Protein AF-A0A811RQE8-F1 (afdb_monomer_lite)

Organism: NCBI:txid422564

InterPro domains:
  IPR036452 Ribonucleoside hydrolase-like [G3DSA:3.90.245.10] (11-127)
  IPR036452 Ribonucleoside hydrolase-like [SSF53590] (13-123)

Secondary structure (DSSP, 8-state):
----PPP----GGGHHHHTSSS--EE--HHHHTT-B--HHHHHHHHH---SHHHHHHHHHHHHTTTTS-SS-GGGT-B-HHHHHHHHHHHHHHHHHTT--S-SSEEEEEEEEEE---BSSTT---S--TT--TTSPPGGGPPTTSTTSSB---STT-TTT--TT-SS-S--TT-EEE--STT-EEEEEEEEEPBPS-TTSS--BHHHHHHHHHHHSS--TTHHHHHHHHHHH--

Sequence (234 aa):
MPPPTSPTIVSPSAYPVFYSGISITLVPLDATNTIPINEEFFYEFQRHQSTYEAQYCFKALKMAPDTWFNDQFYTSYFMWDSFTSGVAISSMRNDKNGKFGNDFAQLEYMNVTVVTSNKPYGVHDGSNPLFKVRGTPKFGLKRDGVHSGHVQTGITDSFCSVKGSNKGRCEDGYTKEVSGPEAVHIRVATGAKPNVDKYSPLDREFFKSFLDLSEDSQPKFFALFLFYLIKLSL

pLDDT: mean 77.55, std 15.81, range [22.84, 94.88]

Radius of gyration: 20.72 Å; chains: 1; bounding box: 53×42×52 Å

Structure (mmCIF, N/CA/C/O backbone):
data_AF-A0A811RQE8-F1
#
_entry.id   AF-A0A811RQE8-F1
#
loop_
_atom_site.group_PDB
_atom_site.id
_atom_site.type_symbol
_atom_site.label_atom_id
_atom_site.label_alt_id
_atom_site.label_comp_id
_atom_site.label_asym_id
_atom_site.label_entity_id
_atom_site.label_seq_id
_atom_site.pdbx_PDB_ins_code
_atom_site.Cartn_x
_atom_site.Cartn_y
_atom_site.Cartn_z
_atom_site.occupancy
_atom_site.B_iso_or_equiv
_atom_site.auth_seq_id
_atom_site.auth_comp_id
_atom_site.auth_asym_id
_atom_site.auth_atom_id
_atom_site.pdbx_PDB_model_num
ATOM 1 N N . MET A 1 1 ? -9.192 14.337 -15.667 1.00 22.84 1 MET A N 1
ATOM 2 C CA . MET A 1 1 ? -9.128 12.993 -15.064 1.00 22.84 1 MET A CA 1
ATOM 3 C C . MET A 1 1 ? -7.664 12.751 -14.738 1.00 22.84 1 MET A C 1
ATOM 5 O O . MET A 1 1 ? -6.880 12.740 -15.682 1.00 22.84 1 MET A O 1
ATOM 9 N N . PRO A 1 2 ? -7.246 12.737 -13.462 1.00 26.00 2 PRO A N 1
ATOM 10 C CA . PRO A 1 2 ? -5.873 12.361 -13.149 1.00 26.00 2 PRO A CA 1
ATOM 11 C C . PRO A 1 2 ? -5.661 10.908 -13.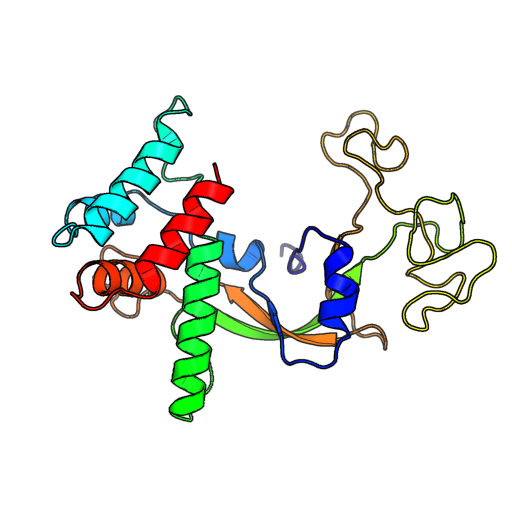611 1.00 26.00 2 PRO A C 1
ATOM 13 O O . PRO A 1 2 ? -6.607 10.119 -13.534 1.00 26.00 2 PRO A O 1
ATOM 16 N N . PRO A 1 3 ? -4.489 10.563 -14.170 1.00 29.53 3 PRO A N 1
ATOM 17 C CA . PRO A 1 3 ? -4.207 9.183 -14.546 1.00 29.53 3 PRO A CA 1
ATOM 18 C C . PRO A 1 3 ? -4.317 8.289 -13.302 1.00 29.53 3 PRO A C 1
ATOM 20 O O . PRO A 1 3 ? -4.012 8.774 -12.208 1.00 29.53 3 PRO A O 1
ATOM 23 N N . PRO A 1 4 ? -4.734 7.016 -13.439 1.00 35.53 4 PRO A N 1
ATOM 24 C CA . PRO A 1 4 ? -4.630 6.064 -12.343 1.00 35.53 4 PRO A CA 1
ATOM 25 C C . PRO A 1 4 ? -3.163 6.034 -11.913 1.00 35.53 4 PRO A C 1
ATOM 27 O O . PRO A 1 4 ? -2.274 5.683 -12.696 1.00 35.53 4 PRO A O 1
ATOM 30 N N . THR A 1 5 ? -2.893 6.527 -10.708 1.00 52.41 5 THR A N 1
ATOM 31 C CA . THR A 1 5 ? -1.569 6.437 -10.110 1.00 52.41 5 THR A CA 1
ATOM 32 C C . THR A 1 5 ? -1.287 4.953 -9.939 1.00 52.41 5 THR A C 1
ATOM 34 O O . THR A 1 5 ? -2.120 4.195 -9.446 1.00 52.41 5 THR A O 1
ATOM 37 N N . SER A 1 6 ? -0.167 4.492 -10.496 1.00 55.06 6 SER A N 1
ATOM 38 C CA . SER A 1 6 ? 0.210 3.097 -10.324 1.00 55.06 6 SER A CA 1
ATOM 39 C C . SER A 1 6 ? 0.473 2.857 -8.836 1.00 55.06 6 SER A C 1
ATOM 41 O O . SER A 1 6 ?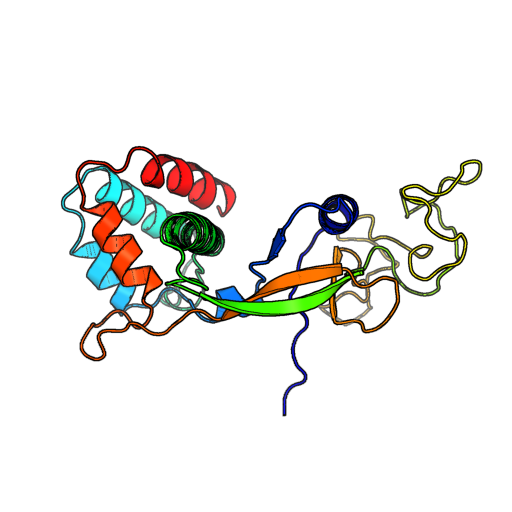 1.144 3.692 -8.216 1.00 55.06 6 SER A O 1
ATOM 43 N N . PRO A 1 7 ? 0.002 1.728 -8.269 1.00 63.28 7 PRO A N 1
ATOM 44 C CA . PRO A 1 7 ? 0.325 1.375 -6.893 1.00 63.28 7 PRO A CA 1
ATOM 45 C C . PRO A 1 7 ? 1.841 1.466 -6.738 1.00 63.28 7 PRO A C 1
ATOM 47 O O . PRO A 1 7 ? 2.554 1.040 -7.640 1.00 63.28 7 PRO A O 1
ATOM 50 N N . THR A 1 8 ? 2.348 2.075 -5.667 1.00 66.12 8 THR A N 1
ATOM 51 C CA . THR A 1 8 ? 3.782 2.382 -5.529 1.00 66.12 8 THR A CA 1
ATOM 52 C C . THR A 1 8 ? 4.415 1.568 -4.401 1.00 66.12 8 THR A C 1
ATOM 54 O O . THR A 1 8 ? 3.958 1.622 -3.260 1.00 66.12 8 THR A O 1
ATOM 57 N N . ILE A 1 9 ? 5.488 0.845 -4.735 1.00 64.19 9 ILE A N 1
ATOM 58 C CA . ILE A 1 9 ? 6.463 0.219 -3.827 1.00 64.19 9 ILE A CA 1
ATOM 59 C C . ILE A 1 9 ? 7.804 0.925 -4.060 1.00 64.19 9 ILE A C 1
ATOM 61 O O . ILE A 1 9 ? 8.007 1.509 -5.116 1.00 64.19 9 ILE A O 1
ATOM 65 N N . VAL A 1 10 ? 8.712 0.932 -3.084 1.00 58.84 10 VAL A N 1
ATOM 66 C CA . VAL A 1 10 ? 9.937 1.762 -3.144 1.00 58.84 10 VAL A CA 1
ATOM 67 C C . VAL A 1 10 ? 11.216 0.913 -3.227 1.00 58.84 10 VAL A C 1
ATOM 69 O O . VAL A 1 10 ? 12.316 1.422 -3.054 1.00 58.84 10 VAL A O 1
ATOM 72 N N . SER A 1 11 ? 11.120 -0.402 -3.475 1.00 65.62 11 SER A N 1
ATOM 73 C CA . SER A 1 11 ? 12.305 -1.273 -3.466 1.00 65.62 11 SER A CA 1
ATOM 74 C C . SER A 1 11 ? 12.375 -2.256 -4.638 1.00 65.62 11 SER A C 1
ATOM 76 O O . SER A 1 11 ? 11.500 -3.115 -4.771 1.00 65.62 11 SER A O 1
ATOM 78 N N . PRO A 1 12 ? 13.477 -2.247 -5.417 1.00 64.25 12 PRO A N 1
ATOM 79 C CA . PRO A 1 12 ? 13.750 -3.259 -6.442 1.00 64.25 12 PRO A CA 1
ATOM 80 C C . PRO A 1 12 ? 13.830 -4.689 -5.878 1.00 64.25 12 PRO A C 1
ATOM 82 O O . PRO A 1 12 ? 13.613 -5.664 -6.599 1.00 64.25 12 PRO A O 1
ATOM 85 N N . SER A 1 13 ? 14.109 -4.829 -4.574 1.00 70.75 13 SER A N 1
ATOM 86 C CA . SER A 1 13 ? 14.124 -6.116 -3.865 1.00 70.75 13 SER A CA 1
ATOM 87 C C . SER A 1 13 ? 12.751 -6.791 -3.772 1.00 70.75 13 SER A C 1
ATOM 89 O O . SER A 1 13 ? 12.686 -7.973 -3.444 1.00 70.75 13 SER A O 1
ATOM 91 N N . ALA A 1 14 ? 11.664 -6.087 -4.109 1.00 81.19 14 ALA A N 1
ATOM 92 C CA . ALA A 1 14 ? 10.325 -6.661 -4.173 1.00 81.19 14 ALA A CA 1
ATOM 93 C C . ALA A 1 14 ? 10.130 -7.586 -5.388 1.00 81.19 14 ALA A C 1
ATOM 95 O O . ALA A 1 14 ? 9.261 -8.456 -5.356 1.00 81.19 14 ALA A O 1
ATOM 96 N N . TYR A 1 15 ? 10.948 -7.452 -6.442 1.00 82.50 15 TYR A N 1
ATOM 97 C CA . TYR A 1 15 ? 10.781 -8.229 -7.674 1.00 82.50 15 TYR A CA 1
ATOM 98 C C . TYR A 1 15 ? 10.745 -9.752 -7.428 1.00 82.50 15 TYR A C 1
ATOM 100 O O . TYR A 1 15 ? 9.781 -10.390 -7.835 1.00 82.50 15 TYR A O 1
ATOM 108 N N . PRO A 1 16 ? 11.690 -10.384 -6.704 1.00 81.94 16 PRO A N 1
ATOM 109 C CA . PRO A 1 16 ? 11.642 -11.831 -6.485 1.00 81.94 16 PRO A CA 1
ATOM 110 C C . PRO A 1 16 ? 10.402 -12.291 -5.709 1.00 81.94 16 PRO A C 1
ATOM 112 O O . PRO A 1 16 ? 9.939 -13.407 -5.918 1.00 81.94 16 PRO A O 1
ATOM 115 N N . VAL A 1 17 ? 9.855 -11.439 -4.836 1.00 86.62 17 VAL A N 1
ATOM 116 C CA . VAL A 1 17 ? 8.636 -11.743 -4.077 1.00 86.62 17 VAL A CA 1
ATOM 117 C C . VAL A 1 17 ? 7.443 -11.794 -5.025 1.00 86.62 17 VAL A C 1
ATOM 119 O O . VAL A 1 17 ? 6.735 -12.797 -5.041 1.00 86.62 17 VAL A O 1
ATOM 122 N N . PHE A 1 18 ? 7.281 -10.777 -5.877 1.00 87.00 18 PHE A N 1
ATOM 123 C CA . PHE A 1 18 ? 6.180 -10.682 -6.844 1.00 87.00 18 PHE A CA 1
ATOM 124 C C . PHE A 1 18 ? 6.130 -11.880 -7.796 1.00 87.00 18 PHE A C 1
ATOM 126 O O . PHE A 1 18 ? 5.058 -12.390 -8.094 1.00 87.00 18 PHE A O 1
ATOM 133 N N . TYR A 1 19 ? 7.288 -12.387 -8.212 1.00 86.50 19 TYR A N 1
ATOM 134 C CA . TYR A 1 19 ? 7.388 -13.482 -9.180 1.00 86.50 19 TYR A CA 1
ATOM 135 C C . TYR A 1 19 ? 7.612 -14.856 -8.533 1.00 86.50 19 TYR A C 1
ATOM 137 O O . TYR A 1 19 ? 7.953 -15.818 -9.218 1.00 86.50 19 TYR A O 1
ATOM 145 N N . SER A 1 20 ? 7.424 -14.974 -7.217 1.00 87.25 20 SER A N 1
ATOM 146 C CA . SER A 1 20 ? 7.603 -16.242 -6.493 1.00 87.25 20 SER A CA 1
ATOM 147 C C . SER A 1 20 ? 6.460 -17.244 -6.698 1.00 87.25 20 SER A C 1
ATOM 149 O O . SER A 1 20 ? 6.603 -18.413 -6.349 1.00 87.25 20 SER A O 1
ATOM 151 N N . GLY A 1 21 ? 5.322 -16.800 -7.243 1.00 86.25 21 GLY A N 1
ATOM 152 C CA . GLY A 1 21 ? 4.112 -17.614 -7.397 1.00 86.25 21 GLY A CA 1
ATOM 153 C C . GLY A 1 21 ? 3.259 -17.725 -6.128 1.00 86.25 21 GLY A C 1
ATOM 154 O O . GLY A 1 21 ? 2.228 -18.396 -6.150 1.00 86.25 21 GLY A O 1
ATOM 155 N N . ILE A 1 22 ? 3.649 -17.070 -5.028 1.00 88.88 22 ILE A N 1
ATOM 156 C CA . ILE A 1 22 ? 2.806 -16.968 -3.831 1.00 88.88 22 ILE A CA 1
ATOM 157 C C . ILE A 1 22 ? 1.661 -15.976 -4.067 1.00 88.88 22 ILE A C 1
ATOM 159 O O . ILE A 1 22 ? 1.801 -15.007 -4.811 1.00 88.88 22 ILE A O 1
ATOM 163 N N . SER A 1 23 ? 0.527 -16.191 -3.399 1.00 88.69 23 SER A N 1
ATOM 164 C CA . SER A 1 23 ? -0.565 -15.214 -3.406 1.00 88.69 23 SER A CA 1
ATOM 165 C C . SER A 1 23 ? -0.145 -13.962 -2.637 1.00 88.69 23 SER A C 1
ATOM 167 O O . SER A 1 23 ? 0.192 -14.043 -1.456 1.00 88.69 23 SER A O 1
ATOM 169 N N . ILE A 1 24 ? -0.198 -12.803 -3.295 1.00 90.75 24 ILE A N 1
ATOM 170 C CA . ILE A 1 24 ? 0.210 -11.513 -2.728 1.00 90.75 24 ILE A CA 1
ATOM 171 C C . ILE A 1 24 ? -0.998 -10.583 -2.655 1.00 90.75 24 ILE A C 1
ATOM 173 O O . ILE A 1 24 ? -1.794 -10.493 -3.593 1.00 90.75 24 ILE A O 1
ATOM 177 N N . THR A 1 25 ? -1.111 -9.878 -1.529 1.00 91.81 25 THR A N 1
ATOM 178 C CA . THR A 1 25 ? -1.957 -8.689 -1.394 1.00 91.81 25 THR A CA 1
ATOM 179 C C . THR A 1 25 ? -1.051 -7.486 -1.184 1.00 91.81 25 THR A C 1
ATOM 181 O O . THR A 1 25 ? -0.324 -7.425 -0.195 1.00 91.81 25 THR A O 1
ATOM 184 N N . LEU A 1 26 ? -1.073 -6.553 -2.129 1.00 92.06 26 LEU A N 1
ATOM 185 C CA . LEU A 1 26 ? -0.313 -5.313 -2.080 1.00 92.06 26 LEU A CA 1
ATOM 186 C C . LEU A 1 26 ? -1.153 -4.209 -1.434 1.00 92.06 26 LEU A C 1
ATOM 188 O O . LEU A 1 26 ? -2.267 -3.946 -1.880 1.00 92.06 26 LEU A O 1
ATOM 192 N N . VAL A 1 27 ? -0.602 -3.528 -0.429 1.00 91.75 27 VAL A N 1
ATOM 193 C CA . VAL A 1 27 ? -1.174 -2.302 0.146 1.00 91.75 27 VAL A CA 1
ATOM 194 C C . VAL A 1 27 ? -0.267 -1.129 -0.242 1.00 91.75 27 VAL A C 1
ATOM 196 O O . VAL A 1 27 ? 0.764 -0.925 0.394 1.00 91.75 27 VAL A O 1
ATOM 199 N N . PRO A 1 28 ? -0.571 -0.417 -1.343 1.00 89.69 28 PRO A N 1
ATOM 200 C CA . PRO A 1 28 ? 0.280 0.654 -1.851 1.00 89.69 28 PRO A CA 1
ATOM 201 C C . PRO A 1 28 ? 0.067 1.966 -1.090 1.00 89.69 28 PRO A C 1
ATOM 203 O O . PRO A 1 28 ? -0.969 2.167 -0.450 1.00 89.69 28 PRO A O 1
ATOM 206 N N . LEU A 1 29 ? 1.006 2.904 -1.266 1.00 85.06 29 LEU A N 1
ATOM 207 C CA . LEU A 1 29 ? 0.882 4.266 -0.731 1.00 85.06 29 LEU A CA 1
ATOM 208 C C . LEU A 1 29 ? -0.445 4.928 -1.125 1.00 85.06 29 LEU A C 1
ATOM 210 O O . LEU A 1 29 ? -1.104 5.522 -0.278 1.00 85.06 29 LEU A O 1
ATOM 214 N N . ASP A 1 30 ? -0.892 4.745 -2.366 1.00 86.44 30 ASP A N 1
ATOM 215 C CA . ASP A 1 30 ? -2.165 5.280 -2.861 1.00 86.44 30 ASP A CA 1
ATOM 216 C C . ASP A 1 30 ? -3.363 4.830 -2.016 1.00 86.44 30 ASP A C 1
ATOM 218 O O . ASP A 1 30 ? -4.212 5.647 -1.665 1.00 86.44 30 ASP A O 1
ATOM 222 N N . ALA A 1 31 ? -3.399 3.557 -1.610 1.00 88.88 31 ALA A N 1
ATOM 223 C CA . ALA A 1 31 ? -4.455 3.048 -0.744 1.00 88.88 31 ALA A CA 1
ATOM 224 C C . ALA A 1 31 ? -4.363 3.666 0.644 1.00 88.88 31 ALA A C 1
ATOM 226 O O . ALA A 1 31 ? -5.365 4.073 1.227 1.00 88.88 31 ALA A O 1
ATOM 227 N N . THR A 1 32 ? -3.152 3.770 1.175 1.00 85.44 32 THR A N 1
ATOM 228 C CA . THR A 1 32 ? -2.959 4.333 2.502 1.00 85.44 32 THR A CA 1
ATOM 229 C C . THR A 1 32 ? -3.181 5.842 2.580 1.00 85.44 32 THR A C 1
ATOM 231 O O . THR A 1 32 ? -3.582 6.349 3.621 1.00 85.44 32 THR A O 1
ATOM 234 N N . ASN A 1 33 ? -3.020 6.564 1.472 1.00 86.06 33 ASN A N 1
ATOM 235 C CA . ASN A 1 33 ? -3.339 7.987 1.390 1.00 86.06 33 ASN A CA 1
ATOM 236 C C . ASN A 1 33 ? -4.845 8.253 1.552 1.00 86.06 33 ASN A C 1
ATOM 238 O O . ASN A 1 33 ? -5.252 9.389 1.773 1.00 86.06 33 ASN A O 1
ATOM 242 N N . THR A 1 34 ? -5.679 7.210 1.479 1.00 88.12 34 THR A N 1
ATOM 243 C CA . THR A 1 34 ? -7.120 7.295 1.751 1.00 88.12 34 THR A CA 1
ATOM 244 C C . THR A 1 34 ? -7.485 7.118 3.232 1.00 88.12 34 THR A C 1
ATOM 246 O O . THR A 1 34 ? -8.670 7.160 3.558 1.00 88.12 34 THR A O 1
ATOM 249 N N . ILE A 1 35 ? -6.497 6.935 4.122 1.00 86.44 35 ILE A N 1
ATOM 250 C CA . ILE A 1 35 ? -6.676 6.806 5.583 1.00 86.44 35 ILE A CA 1
ATOM 251 C C . ILE A 1 35 ? -5.727 7.700 6.400 1.00 86.44 35 ILE A C 1
ATOM 253 O O . ILE A 1 35 ? -5.020 7.205 7.286 1.00 86.44 35 ILE A O 1
ATOM 257 N N . PRO A 1 36 ? -5.660 9.012 6.120 1.00 83.75 36 PRO A N 1
ATOM 258 C CA . PRO A 1 36 ? -4.924 9.908 7.000 1.00 83.75 36 PRO A CA 1
ATOM 259 C C . PRO A 1 36 ? -5.526 9.853 8.407 1.00 83.75 36 PRO A C 1
ATOM 261 O O . PRO A 1 36 ? -6.749 9.800 8.558 1.00 83.75 36 PRO A O 1
ATOM 264 N N . ILE A 1 37 ? -4.679 9.884 9.438 1.00 81.62 37 ILE A N 1
ATOM 265 C CA . ILE A 1 37 ? -5.167 10.223 10.777 1.00 81.62 37 ILE A CA 1
ATOM 266 C C . ILE A 1 37 ? -5.742 11.633 10.708 1.00 81.62 37 ILE A C 1
ATOM 268 O O . ILE A 1 37 ? -5.132 12.488 10.081 1.00 81.62 37 ILE A O 1
ATOM 272 N N . ASN A 1 38 ? -6.880 11.870 11.356 1.00 80.81 38 ASN A N 1
ATOM 273 C CA . ASN A 1 38 ? -7.482 13.190 11.505 1.00 80.81 38 ASN A CA 1
ATOM 274 C C . ASN A 1 38 ? -7.660 13.544 12.996 1.00 80.81 38 ASN A C 1
ATOM 276 O O . ASN A 1 38 ? -7.373 12.738 13.888 1.00 80.81 38 ASN A O 1
ATOM 280 N N . GLU A 1 39 ? -8.115 14.767 13.267 1.00 83.62 39 GLU A N 1
ATOM 281 C CA . GLU A 1 39 ? -8.369 15.251 14.631 1.00 83.62 39 GLU A CA 1
ATOM 282 C C . GLU A 1 39 ? -9.388 14.385 15.374 1.00 83.62 39 GLU A C 1
ATOM 284 O O . GLU A 1 39 ? -9.171 14.025 16.529 1.00 83.62 39 GLU A O 1
ATOM 289 N N . GLU A 1 40 ? -10.475 14.007 14.700 1.00 87.94 40 GLU A N 1
ATOM 290 C CA . GLU A 1 40 ? -11.566 13.220 15.280 1.00 87.94 40 GLU A CA 1
ATOM 291 C C . GLU A 1 40 ? -11.073 11.853 15.763 1.00 87.94 40 GLU A C 1
ATOM 293 O O . GLU A 1 40 ? -11.318 11.481 16.910 1.00 87.94 40 GLU A O 1
ATOM 298 N N . PHE A 1 41 ? -10.288 11.145 14.945 1.00 88.38 41 PHE A N 1
ATOM 299 C CA . PHE A 1 41 ? -9.625 9.904 15.339 1.00 88.38 41 PHE A CA 1
ATOM 300 C C . PHE A 1 41 ? -8.740 10.109 16.561 1.00 88.38 41 PHE A C 1
ATOM 302 O O . PHE A 1 41 ? -8.783 9.306 17.489 1.00 88.38 41 PHE A O 1
ATOM 309 N N . PHE A 1 42 ? -7.928 11.167 16.573 1.00 86.25 42 PHE A N 1
ATOM 310 C CA . PHE A 1 42 ? -7.009 11.409 17.677 1.00 86.25 42 PHE A CA 1
ATOM 311 C C . PHE A 1 42 ? -7.752 11.677 18.990 1.00 86.25 42 PHE A C 1
ATOM 313 O O . PHE A 1 42 ? -7.394 11.106 20.021 1.00 86.25 42 PHE A O 1
ATOM 320 N N . TYR A 1 43 ? -8.809 12.494 18.962 1.00 88.12 43 TYR A N 1
ATOM 321 C CA . TYR A 1 43 ? -9.639 12.761 20.136 1.00 88.12 43 TYR A CA 1
ATOM 322 C C . TYR A 1 43 ? -10.384 11.518 20.614 1.00 88.12 43 TYR A C 1
ATOM 324 O O . TYR A 1 43 ? -10.428 11.253 21.817 1.00 88.12 43 TYR A O 1
ATOM 332 N N . GLU A 1 44 ? -10.934 10.727 19.698 1.00 89.69 44 GLU A N 1
ATOM 333 C CA . GLU A 1 44 ? -11.585 9.474 20.061 1.00 89.69 44 GLU A CA 1
ATOM 334 C C . GLU A 1 44 ? -10.579 8.472 20.625 1.00 89.69 44 GLU A C 1
ATOM 336 O O . GLU A 1 44 ? -10.841 7.887 21.673 1.00 89.69 44 GLU A O 1
ATOM 341 N N . PHE A 1 45 ? -9.383 8.347 20.050 1.00 87.75 45 PHE A N 1
ATOM 342 C CA . PHE A 1 45 ? -8.334 7.507 20.623 1.00 87.75 45 PHE A CA 1
ATOM 343 C C . PHE A 1 45 ? -7.918 8.002 22.011 1.00 87.75 45 PHE A C 1
ATOM 345 O O . PHE A 1 45 ? -7.742 7.204 22.924 1.00 87.75 45 PHE A O 1
ATOM 352 N N . GLN A 1 46 ? -7.849 9.318 22.227 1.00 87.38 46 GLN A N 1
ATOM 353 C CA . GLN A 1 46 ? -7.552 9.868 23.546 1.00 87.38 46 GLN A CA 1
ATOM 354 C C . GLN A 1 46 ? -8.593 9.448 24.599 1.00 87.38 46 GLN A C 1
ATOM 356 O O . GLN A 1 46 ? -8.237 9.247 25.762 1.00 87.38 46 GLN A O 1
ATOM 361 N N . ARG A 1 47 ? -9.865 9.316 24.212 1.00 88.38 47 ARG A N 1
ATOM 362 C CA . ARG A 1 47 ? -10.957 8.881 25.098 1.00 88.38 47 ARG A CA 1
ATOM 363 C C . ARG A 1 47 ? -10.962 7.364 25.319 1.00 88.38 47 ARG A C 1
ATOM 365 O O . ARG A 1 47 ? -11.316 6.930 26.412 1.00 88.38 47 ARG A O 1
ATOM 372 N N . HIS A 1 48 ? -10.517 6.592 24.329 1.00 82.56 48 HIS A N 1
ATOM 373 C CA . HIS A 1 48 ? -10.489 5.126 24.330 1.00 82.56 48 HIS A CA 1
ATOM 374 C C . HIS A 1 48 ? -9.106 4.582 24.739 1.00 82.56 48 HIS A C 1
ATOM 376 O O . HIS A 1 48 ? -8.363 4.008 23.944 1.00 82.56 48 HIS A O 1
ATOM 382 N N . GLN A 1 49 ? -8.733 4.816 26.004 1.00 82.00 49 GLN A N 1
ATOM 383 C CA . GLN A 1 49 ? -7.457 4.396 26.616 1.00 82.00 49 GLN A CA 1
ATOM 384 C C . GLN A 1 49 ? -7.668 3.530 27.871 1.00 82.00 49 GLN A C 1
ATOM 386 O O . GLN A 1 49 ? -6.958 3.659 28.875 1.00 82.00 49 GLN A O 1
ATOM 391 N N . SER A 1 50 ? -8.685 2.669 27.847 1.00 85.00 50 SER A N 1
ATOM 392 C CA . SER A 1 50 ? -9.070 1.836 28.995 1.00 85.00 50 SER A CA 1
ATOM 393 C C . SER A 1 50 ? -8.057 0.726 29.335 1.00 85.00 50 SER A C 1
ATOM 395 O O . SER A 1 50 ? -8.029 0.259 30.475 1.00 85.00 50 SER A O 1
ATOM 397 N N . THR A 1 51 ? -7.177 0.354 28.398 1.00 83.44 51 THR A N 1
ATOM 398 C CA . THR A 1 51 ? -6.116 -0.656 28.571 1.00 83.44 51 THR A CA 1
ATOM 399 C C . THR A 1 51 ? -4.715 -0.035 28.567 1.00 83.44 51 THR A C 1
ATOM 401 O O . THR A 1 51 ? -4.498 1.083 28.087 1.00 83.44 51 THR A O 1
ATOM 404 N N . TYR A 1 52 ? -3.723 -0.776 29.071 1.00 82.94 52 TYR A N 1
ATOM 405 C CA . TYR A 1 52 ? -2.323 -0.341 29.027 1.00 82.94 52 TYR A CA 1
ATOM 406 C C . TYR A 1 52 ? -1.783 -0.283 27.596 1.00 82.94 52 TYR A C 1
ATOM 408 O O . TYR A 1 52 ? -0.985 0.594 27.265 1.00 82.94 52 TYR A O 1
ATOM 416 N N . GLU A 1 53 ? -2.229 -1.194 26.737 1.00 80.31 53 GLU A N 1
ATOM 417 C CA . GLU A 1 53 ? -1.874 -1.256 25.328 1.00 80.31 53 GLU A CA 1
ATOM 418 C C . GLU A 1 53 ? -2.399 -0.033 24.572 1.00 80.31 53 GLU A C 1
ATOM 420 O O . GLU A 1 53 ? -1.632 0.592 23.836 1.00 80.31 53 GLU A O 1
ATOM 425 N N . ALA A 1 54 ? -3.655 0.363 24.807 1.00 82.25 54 ALA A N 1
ATOM 426 C CA . ALA A 1 54 ? -4.238 1.570 24.226 1.00 82.25 54 ALA A CA 1
ATOM 427 C C . ALA A 1 54 ? -3.503 2.834 24.697 1.00 82.25 54 ALA A C 1
ATOM 429 O O . ALA A 1 54 ? -3.117 3.663 23.873 1.00 82.25 54 ALA A O 1
ATOM 430 N N . GLN A 1 55 ? -3.217 2.946 26.001 1.00 84.19 55 GLN A N 1
ATOM 431 C CA . GLN A 1 55 ? -2.434 4.060 26.558 1.00 84.19 55 GLN A CA 1
ATOM 432 C C . GLN A 1 55 ? -1.038 4.149 25.938 1.00 84.19 55 GLN A C 1
ATOM 434 O O . GLN A 1 55 ? -0.558 5.235 25.608 1.00 84.19 55 GLN A O 1
ATOM 439 N N . TYR A 1 56 ? -0.371 3.006 25.767 1.00 81.12 56 TYR A N 1
ATOM 440 C CA . TYR A 1 56 ? 0.953 2.960 25.163 1.00 81.12 56 TYR A CA 1
ATOM 441 C C . TYR A 1 56 ? 0.917 3.353 23.685 1.00 81.12 56 TYR A C 1
ATOM 443 O O . TYR A 1 56 ? 1.719 4.183 23.261 1.00 81.12 56 TYR A O 1
ATOM 451 N N . CYS A 1 57 ? -0.019 2.804 22.906 1.00 80.19 57 CYS A N 1
ATOM 452 C CA . CYS A 1 57 ? -0.163 3.122 21.486 1.00 80.19 57 CYS A CA 1
ATOM 453 C C . CYS A 1 57 ? -0.499 4.602 21.272 1.00 80.19 57 CYS A C 1
ATOM 455 O O . CYS A 1 57 ? 0.125 5.249 20.432 1.00 80.19 57 CYS A O 1
ATOM 457 N N . PHE A 1 58 ? -1.404 5.163 22.080 1.00 82.44 58 PHE A N 1
ATOM 458 C CA . PHE A 1 58 ? -1.714 6.591 22.052 1.00 82.44 58 PHE A CA 1
ATOM 459 C C . PHE A 1 58 ? -0.487 7.441 22.404 1.00 82.44 58 PHE A C 1
ATOM 461 O O . PHE A 1 58 ? -0.182 8.418 21.721 1.00 82.44 58 PHE A O 1
ATOM 468 N N . LYS A 1 59 ? 0.282 7.049 23.429 1.00 80.94 59 LYS A N 1
ATOM 469 C CA . LYS A 1 59 ? 1.525 7.739 23.801 1.00 80.94 59 LYS A CA 1
ATOM 470 C C . LYS A 1 59 ? 2.580 7.668 22.696 1.00 80.94 59 LYS A C 1
ATOM 472 O O . LYS A 1 59 ? 3.243 8.667 22.451 1.00 80.94 59 LYS A O 1
ATOM 477 N N . ALA A 1 60 ? 2.729 6.529 22.028 1.00 77.62 60 ALA A N 1
ATOM 478 C CA . ALA A 1 60 ? 3.667 6.357 20.923 1.00 77.62 60 ALA A CA 1
ATOM 479 C C . ALA A 1 60 ? 3.259 7.207 19.705 1.00 77.62 60 ALA A C 1
ATOM 481 O O . ALA A 1 60 ? 4.099 7.895 19.127 1.00 77.62 60 ALA A O 1
ATOM 482 N N . LEU A 1 61 ? 1.959 7.251 19.395 1.00 76.88 61 LEU A N 1
ATOM 483 C CA . LEU A 1 61 ? 1.402 8.148 18.382 1.00 76.88 61 LEU A CA 1
ATOM 484 C C . LEU A 1 61 ? 1.631 9.626 18.737 1.00 76.88 61 LEU A C 1
ATOM 486 O O . LEU A 1 61 ? 1.940 10.418 17.857 1.00 76.88 61 LEU A O 1
ATOM 490 N N . LYS A 1 62 ? 1.527 9.985 20.023 1.00 73.44 62 LYS A N 1
ATOM 491 C CA . LYS A 1 62 ? 1.806 11.330 20.549 1.00 73.44 62 LYS A CA 1
ATOM 492 C C . LYS A 1 62 ? 3.303 11.668 20.628 1.00 73.44 62 LYS A C 1
ATOM 494 O O . LYS A 1 62 ? 3.651 12.838 20.608 1.00 73.44 62 LYS A O 1
ATOM 499 N N . MET A 1 63 ? 4.195 10.682 20.692 1.00 63.72 63 MET A N 1
ATOM 500 C CA . MET A 1 63 ? 5.648 10.908 20.695 1.00 63.72 63 MET A CA 1
ATOM 501 C C . MET A 1 63 ? 6.212 11.169 19.301 1.00 63.72 63 MET A C 1
ATOM 503 O O . MET A 1 63 ? 7.186 11.905 19.182 1.00 63.72 63 MET A O 1
ATOM 507 N N . ALA A 1 64 ? 5.599 10.609 18.255 1.00 59.09 64 ALA A N 1
ATOM 508 C CA . ALA A 1 64 ? 5.962 10.932 16.879 1.00 59.09 64 ALA A CA 1
ATOM 509 C C . ALA A 1 64 ? 5.985 12.451 16.562 1.00 59.09 64 ALA A C 1
ATOM 511 O O . ALA A 1 64 ? 6.876 12.895 15.836 1.00 59.09 64 ALA A O 1
ATOM 512 N N . PRO A 1 65 ? 5.070 13.265 17.125 1.00 51.72 65 PRO A N 1
ATOM 513 C CA . PRO A 1 65 ? 5.085 14.718 16.977 1.00 51.72 65 PRO A CA 1
ATOM 514 C C . PRO A 1 65 ? 5.933 15.527 17.968 1.00 51.72 65 PRO A C 1
ATOM 516 O O . PRO A 1 65 ? 6.168 16.693 17.666 1.00 51.72 65 PRO A O 1
ATOM 519 N N . ASP A 1 66 ? 6.456 14.995 19.083 1.00 45.75 66 ASP A N 1
ATOM 520 C CA . ASP A 1 66 ? 7.290 15.813 20.003 1.00 45.75 66 ASP A CA 1
ATOM 521 C C . ASP A 1 66 ? 8.607 16.303 19.336 1.00 45.75 66 ASP A C 1
ATOM 523 O O . ASP A 1 66 ? 9.323 17.149 19.874 1.00 45.75 66 ASP A O 1
ATOM 527 N N . THR A 1 67 ? 8.908 15.815 18.126 1.00 47.88 67 THR A N 1
ATOM 528 C CA . THR A 1 67 ? 10.007 16.242 17.246 1.00 47.88 67 THR A CA 1
ATOM 529 C C . THR A 1 67 ? 9.614 17.206 16.111 1.00 47.88 67 THR A C 1
ATOM 531 O O . THR A 1 67 ? 10.510 17.715 15.433 1.00 47.88 67 THR A O 1
ATOM 534 N N . TRP A 1 68 ? 8.326 17.501 15.883 1.00 46.28 68 TRP A N 1
ATOM 535 C CA . TRP A 1 68 ? 7.860 18.363 14.783 1.00 46.28 68 TRP A CA 1
ATOM 536 C C . TRP A 1 68 ? 7.032 19.558 15.279 1.00 46.28 68 TRP A C 1
ATOM 538 O O . TRP A 1 68 ? 5.902 19.431 15.735 1.00 46.28 68 TRP A O 1
ATOM 548 N N . PHE A 1 69 ? 7.602 20.757 15.144 1.00 38.72 69 PHE A N 1
ATOM 549 C CA . PHE A 1 69 ? 6.937 22.027 15.433 1.00 38.72 69 PHE A CA 1
ATOM 550 C C . PHE A 1 69 ? 5.839 22.323 14.394 1.00 38.72 69 PHE A C 1
ATOM 552 O O . PHE A 1 69 ? 6.173 22.731 13.283 1.00 38.72 69 PHE A O 1
ATOM 559 N N . ASN A 1 70 ? 4.560 22.106 14.741 1.00 48.44 70 ASN A N 1
ATOM 560 C CA . ASN A 1 70 ? 3.367 22.914 14.387 1.00 48.44 70 ASN A CA 1
ATOM 561 C C . ASN A 1 70 ? 2.060 2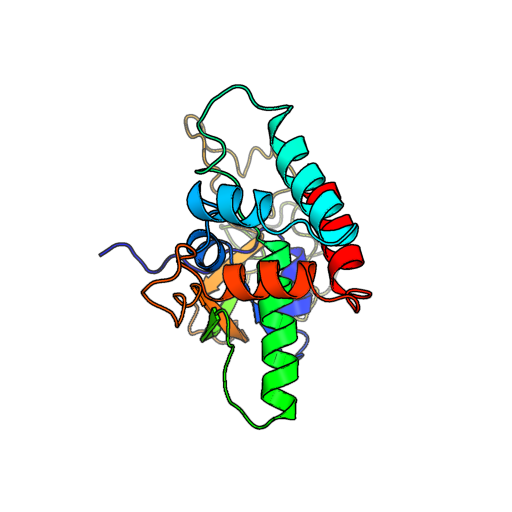2.096 14.459 1.00 48.44 70 ASN A C 1
ATOM 563 O O . ASN A 1 70 ? 2.062 20.883 14.266 1.00 48.44 70 ASN A O 1
ATOM 567 N N . ASP A 1 71 ? 0.933 22.802 14.617 1.00 52.88 71 ASP A N 1
ATOM 568 C CA . ASP A 1 71 ? -0.468 22.328 14.663 1.00 52.88 71 ASP A CA 1
ATOM 569 C C . ASP A 1 71 ? -0.973 21.562 13.404 1.00 52.88 71 ASP A C 1
ATOM 571 O O . ASP A 1 71 ? -2.172 21.387 13.216 1.00 52.88 71 ASP A O 1
ATOM 575 N N . GLN A 1 72 ? -0.088 21.086 12.517 1.00 51.88 72 GLN A N 1
ATOM 576 C CA . GLN A 1 72 ? -0.414 20.337 11.285 1.00 51.88 72 GLN A CA 1
ATOM 577 C C . GLN A 1 72 ? -0.225 18.812 11.424 1.00 51.88 72 GLN A C 1
ATOM 579 O O . GLN A 1 72 ? -0.128 18.084 10.434 1.00 51.88 72 GLN A O 1
ATOM 584 N N . PHE A 1 73 ? -0.139 18.301 12.655 1.00 53.78 73 PHE A N 1
ATOM 585 C CA . PHE A 1 73 ? 0.076 16.875 12.927 1.00 53.78 73 PHE A CA 1
ATOM 586 C C . PHE A 1 73 ? -1.026 15.985 12.329 1.00 53.78 73 PHE A C 1
ATOM 588 O O . PHE A 1 73 ? -0.737 14.965 11.699 1.00 53.78 73 PHE A O 1
ATOM 595 N N . TYR A 1 74 ? -2.280 16.421 12.450 1.00 52.56 74 TYR A N 1
ATOM 596 C CA . TYR A 1 74 ? -3.469 15.695 11.999 1.00 52.56 74 TYR A CA 1
ATOM 597 C C . TYR A 1 74 ? -3.619 15.596 10.478 1.00 52.56 74 TYR A C 1
ATOM 599 O O . TYR A 1 74 ? -4.637 15.119 10.003 1.00 52.56 74 TYR A O 1
ATOM 607 N N . THR A 1 75 ? -2.663 16.088 9.690 1.00 50.78 75 THR A N 1
ATOM 608 C CA . THR A 1 75 ? -2.733 16.007 8.223 1.00 50.78 75 THR A CA 1
ATOM 609 C C . THR A 1 75 ? -1.626 15.158 7.607 1.00 50.78 75 THR A C 1
ATOM 611 O O . THR A 1 75 ? -1.659 14.921 6.402 1.00 50.78 75 THR A O 1
ATOM 614 N N . SER A 1 76 ? -0.651 14.700 8.402 1.00 55.34 76 SER A N 1
ATOM 615 C CA . SER A 1 76 ? 0.631 14.220 7.860 1.00 55.34 76 SER A CA 1
ATOM 616 C C . SER A 1 76 ? 1.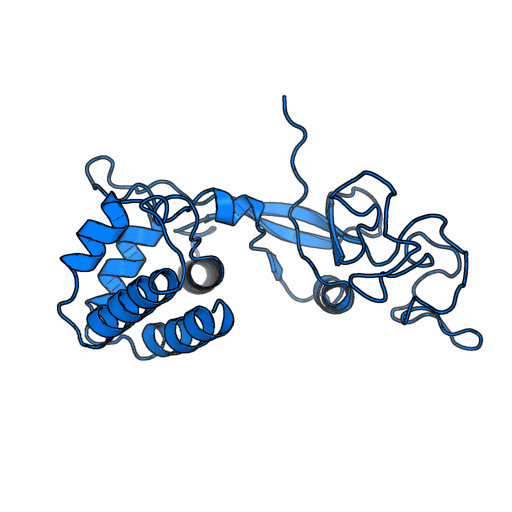055 12.825 8.328 1.00 55.34 76 SER A C 1
ATOM 618 O O . SER A 1 76 ? 2.011 12.283 7.774 1.00 55.34 76 SER A O 1
ATOM 620 N N . TYR A 1 77 ? 0.375 12.226 9.315 1.00 67.06 77 TYR A N 1
ATOM 621 C CA . TYR A 1 77 ? 0.678 10.863 9.768 1.00 67.06 77 TYR A CA 1
ATOM 622 C C . TYR A 1 77 ? -0.317 9.846 9.206 1.00 67.06 77 TYR A C 1
ATOM 624 O O . TYR A 1 77 ? -1.535 9.984 9.341 1.00 67.06 77 TYR A O 1
ATOM 632 N N . PHE A 1 78 ? 0.220 8.781 8.618 1.00 70.94 78 PHE A N 1
ATOM 633 C CA . PHE A 1 78 ? -0.554 7.690 8.045 1.00 70.94 78 PHE A CA 1
ATOM 634 C C . PHE A 1 78 ? -0.198 6.379 8.740 1.00 70.94 78 PHE A C 1
ATOM 636 O O . PHE A 1 78 ? 0.971 6.041 8.913 1.00 70.94 78 PHE A O 1
ATOM 643 N N . MET A 1 79 ? -1.210 5.592 9.098 1.00 77.94 79 MET A N 1
ATOM 644 C CA . MET A 1 79 ? -1.032 4.310 9.787 1.00 77.94 79 MET A CA 1
ATOM 645 C C . MET A 1 79 ? -0.718 3.168 8.808 1.00 77.94 79 MET A C 1
ATOM 647 O O . MET A 1 79 ? -1.350 2.114 8.873 1.00 77.94 79 MET A O 1
ATOM 651 N N . TRP A 1 80 ? 0.231 3.378 7.886 1.00 84.06 80 TRP A N 1
ATOM 652 C CA . TRP A 1 80 ? 0.544 2.489 6.753 1.00 84.06 80 TRP A CA 1
ATOM 653 C C . TRP A 1 80 ? 0.634 1.021 7.143 1.00 84.06 80 TRP A C 1
ATOM 655 O O . TRP A 1 80 ? -0.096 0.166 6.626 1.00 84.06 80 TRP A O 1
ATOM 665 N N . ASP A 1 81 ? 1.484 0.736 8.116 1.00 83.44 81 ASP A N 1
ATOM 666 C CA . ASP A 1 81 ? 1.755 -0.635 8.494 1.00 83.44 81 ASP A CA 1
ATOM 667 C C . ASP A 1 81 ? 0.622 -1.246 9.330 1.00 83.44 81 ASP A C 1
ATOM 669 O O . ASP A 1 81 ? 0.275 -2.420 9.172 1.00 83.44 81 ASP A O 1
ATOM 673 N N . SER A 1 82 ? -0.020 -0.444 10.187 1.00 85.62 82 SER A N 1
ATOM 674 C CA . SER A 1 82 ? -1.169 -0.906 10.978 1.00 85.62 82 SER A CA 1
ATOM 675 C C . SER A 1 82 ? -2.360 -1.228 10.074 1.00 85.62 82 SER A C 1
ATOM 677 O O . SER A 1 82 ? -3.023 -2.247 10.262 1.00 85.62 82 SER A O 1
ATOM 679 N N . PHE A 1 83 ? -2.594 -0.418 9.041 1.00 89.31 83 PHE A N 1
ATOM 680 C CA . PHE A 1 83 ? -3.615 -0.683 8.035 1.00 89.31 83 PHE A CA 1
ATOM 681 C C . PHE A 1 83 ? -3.299 -1.931 7.220 1.00 89.31 83 PHE A C 1
ATOM 683 O O . PHE A 1 83 ? -4.165 -2.788 7.062 1.00 89.31 83 PHE A O 1
ATOM 690 N N . THR A 1 84 ? -2.047 -2.096 6.785 1.00 90.94 84 THR A N 1
ATOM 691 C CA . THR A 1 84 ? -1.594 -3.315 6.096 1.00 90.94 84 THR A CA 1
ATOM 692 C C . THR A 1 84 ? -1.850 -4.565 6.944 1.00 90.94 84 THR A C 1
ATOM 694 O O . THR A 1 84 ? -2.333 -5.582 6.442 1.00 90.94 84 THR A O 1
ATOM 697 N N . SER A 1 85 ? -1.621 -4.468 8.254 1.00 89.50 85 SER A N 1
ATOM 698 C CA . SER A 1 85 ? -1.906 -5.537 9.220 1.00 89.50 85 SER A CA 1
ATOM 699 C C . SER A 1 85 ? -3.396 -5.828 9.340 1.00 89.50 85 SER A C 1
ATOM 701 O O . SER A 1 85 ? -3.806 -6.988 9.292 1.00 89.50 85 SER A O 1
ATOM 703 N N . GLY A 1 86 ? -4.218 -4.781 9.447 1.00 89.56 86 GLY A N 1
ATOM 704 C CA . GLY A 1 86 ? -5.674 -4.900 9.451 1.00 89.56 86 GLY A CA 1
ATOM 705 C C . GLY A 1 86 ? -6.180 -5.601 8.191 1.00 89.56 86 GLY A C 1
ATOM 706 O O . GLY A 1 86 ? -6.964 -6.548 8.282 1.00 89.56 86 GLY A O 1
ATOM 707 N N . VAL A 1 87 ? -5.677 -5.201 7.018 1.00 91.81 87 VAL A N 1
ATOM 708 C CA . VAL A 1 87 ? -6.000 -5.840 5.737 1.00 91.81 87 VAL A CA 1
ATOM 709 C C . VAL A 1 87 ? -5.616 -7.321 5.763 1.00 91.81 87 VAL A C 1
ATOM 711 O O . VAL A 1 87 ? -6.443 -8.164 5.424 1.00 91.81 87 VAL A O 1
ATOM 714 N N . ALA A 1 88 ? -4.415 -7.678 6.220 1.00 90.75 88 ALA A N 1
ATOM 715 C CA . ALA A 1 88 ? -4.002 -9.078 6.306 1.00 90.75 88 ALA A CA 1
ATOM 716 C C . ALA A 1 88 ? -4.912 -9.903 7.237 1.00 90.75 88 ALA A C 1
ATOM 718 O O . ALA A 1 88 ? -5.385 -10.975 6.854 1.00 90.75 88 ALA A O 1
ATOM 719 N N . ILE A 1 89 ? -5.203 -9.394 8.438 1.00 88.38 89 ILE A N 1
ATOM 720 C CA . ILE A 1 89 ? -6.024 -10.085 9.443 1.00 88.38 89 ILE A CA 1
ATOM 721 C C . ILE A 1 89 ? -7.460 -10.276 8.952 1.00 88.38 89 ILE A C 1
ATOM 723 O O . ILE A 1 89 ? -7.995 -11.382 9.054 1.00 88.38 89 ILE A O 1
ATOM 727 N N . SER A 1 90 ? -8.075 -9.231 8.393 1.00 90.44 90 SER A N 1
ATOM 728 C CA . SER A 1 90 ? -9.437 -9.315 7.858 1.00 90.44 90 SER A CA 1
ATOM 729 C C . SER A 1 90 ? -9.517 -10.291 6.683 1.00 90.44 90 SER A C 1
ATOM 731 O O . SER A 1 90 ? -10.413 -11.131 6.660 1.00 90.44 90 SER A O 1
ATOM 733 N N . SER A 1 91 ? -8.534 -10.287 5.774 1.00 89.31 91 SER A N 1
ATOM 734 C CA . SER A 1 91 ? -8.475 -11.264 4.678 1.00 89.31 91 SER A CA 1
ATOM 735 C C . SER A 1 91 ? -8.384 -12.701 5.204 1.00 89.31 91 SER A C 1
ATOM 737 O O . SER A 1 91 ? -9.195 -13.542 4.827 1.00 89.31 91 SER A O 1
ATOM 739 N N . MET A 1 92 ? -7.484 -12.976 6.158 1.00 86.06 92 MET A N 1
ATOM 740 C CA . MET A 1 92 ? -7.365 -14.308 6.772 1.00 86.06 92 MET A CA 1
ATOM 741 C C . MET A 1 92 ? -8.647 -14.745 7.495 1.00 86.06 92 MET A C 1
ATOM 743 O O . MET A 1 92 ? -8.999 -15.926 7.490 1.00 86.06 92 MET A O 1
ATOM 747 N N . ARG A 1 93 ? -9.344 -13.812 8.153 1.00 86.31 93 ARG A N 1
ATOM 748 C CA . ARG A 1 93 ? -10.615 -14.081 8.838 1.00 86.31 93 ARG A CA 1
ATOM 749 C C . ARG A 1 93 ? -11.740 -14.363 7.843 1.00 86.31 93 ARG A C 1
ATOM 751 O O . ARG A 1 93 ? -12.529 -15.278 8.071 1.00 86.31 93 ARG A O 1
ATOM 758 N N . ASN A 1 94 ? -11.826 -13.589 6.768 1.00 86.94 94 ASN A N 1
ATOM 759 C CA . ASN A 1 94 ? -12.869 -13.728 5.759 1.00 86.94 94 ASN A CA 1
ATOM 760 C C . ASN A 1 94 ? -12.702 -15.015 4.947 1.00 86.94 94 ASN A C 1
ATOM 762 O O . ASN A 1 94 ? -13.689 -15.732 4.782 1.00 86.94 94 ASN A O 1
ATOM 766 N N . ASP A 1 95 ? -11.467 -15.388 4.601 1.00 82.44 95 ASP A N 1
ATOM 767 C CA . ASP A 1 95 ? -11.160 -16.665 3.947 1.00 82.44 95 ASP A CA 1
ATOM 768 C C . ASP A 1 95 ? -11.628 -17.862 4.796 1.00 82.44 95 ASP A C 1
ATOM 770 O O . ASP A 1 95 ? -12.297 -18.762 4.287 1.00 82.44 95 ASP A O 1
ATOM 774 N N . LYS A 1 96 ? -11.372 -17.849 6.115 1.00 78.56 96 LYS A N 1
ATOM 775 C CA . LYS A 1 96 ? -11.863 -18.892 7.043 1.00 78.56 96 LYS A CA 1
ATOM 776 C C . LYS A 1 96 ? -13.389 -18.987 7.095 1.00 78.56 96 LYS A C 1
ATOM 778 O O . LYS A 1 96 ? -13.926 -20.066 7.322 1.00 78.56 96 LYS A O 1
ATOM 783 N N . ASN A 1 97 ? -14.073 -17.863 6.902 1.00 76.44 97 ASN A N 1
ATOM 784 C CA . ASN A 1 97 ? -15.529 -17.767 6.963 1.00 76.44 97 ASN A CA 1
ATOM 785 C C . ASN A 1 97 ? -16.201 -17.927 5.587 1.00 76.44 97 ASN A C 1
ATOM 787 O O . ASN A 1 97 ? -17.412 -17.732 5.488 1.00 76.44 97 ASN A O 1
ATOM 791 N N . GLY A 1 98 ? -15.440 -18.222 4.525 1.00 74.56 98 GLY A N 1
ATOM 792 C CA . GLY A 1 98 ? -15.951 -18.306 3.153 1.00 74.56 98 GLY A CA 1
ATOM 793 C C . GLY A 1 98 ? -16.487 -16.977 2.603 1.00 74.56 98 GLY A C 1
ATOM 794 O O . GLY A 1 98 ? -17.246 -16.973 1.634 1.00 74.56 98 GLY A O 1
ATOM 795 N N . LYS A 1 99 ? -16.134 -15.846 3.226 1.00 75.44 99 LYS A N 1
ATOM 796 C CA . LYS A 1 99 ? -16.500 -14.506 2.761 1.00 75.44 99 LYS A CA 1
ATOM 797 C C . LYS A 1 99 ? -15.434 -14.008 1.794 1.00 75.44 99 LYS A C 1
ATOM 799 O O . LYS A 1 99 ? -14.248 -14.053 2.098 1.00 75.44 99 LYS A O 1
ATOM 804 N N . PHE A 1 100 ? -15.854 -13.481 0.650 1.00 70.50 100 PHE A N 1
ATOM 805 C CA . PHE A 1 100 ? -14.937 -12.848 -0.293 1.00 70.50 100 PHE A CA 1
ATOM 806 C C . PHE A 1 100 ? -14.743 -11.369 0.058 1.00 70.50 100 PHE A C 1
ATOM 808 O O . PHE A 1 100 ? -15.715 -10.625 0.184 1.00 70.50 100 PHE A O 1
ATOM 815 N N . GLY A 1 101 ? -13.485 -10.938 0.173 1.00 84.31 101 GLY A N 1
ATOM 816 C CA . GLY A 1 101 ? -13.112 -9.530 0.319 1.00 84.31 101 GLY A CA 1
ATOM 817 C C . GLY A 1 101 ? -12.502 -9.180 1.674 1.00 84.31 101 GLY A C 1
ATOM 818 O O . GLY A 1 101 ? -12.090 -10.042 2.447 1.00 84.31 101 GLY A O 1
ATOM 819 N N . ASN A 1 102 ? -12.413 -7.882 1.939 1.00 93.12 102 ASN A N 1
ATOM 820 C CA . ASN A 1 102 ? -11.767 -7.329 3.121 1.00 93.12 102 ASN A CA 1
ATOM 821 C C . ASN A 1 102 ? -12.681 -6.309 3.798 1.00 93.12 102 ASN A C 1
ATOM 823 O O . ASN A 1 102 ? -13.398 -5.583 3.110 1.00 93.12 102 ASN A O 1
ATOM 827 N N . ASP A 1 103 ? -12.661 -6.246 5.122 1.00 92.62 103 ASP A N 1
ATOM 828 C CA . ASP A 1 103 ? -13.540 -5.363 5.895 1.00 92.62 103 ASP A CA 1
ATOM 829 C C . ASP A 1 103 ? -13.050 -3.909 5.845 1.00 92.62 103 ASP A C 1
ATOM 831 O O . ASP A 1 103 ? -13.853 -2.981 5.867 1.00 92.62 103 ASP A O 1
ATOM 835 N N . PHE A 1 104 ? -11.740 -3.705 5.680 1.00 93.75 104 PHE A N 1
ATOM 836 C CA . PHE A 1 104 ? -11.096 -2.398 5.796 1.00 93.75 104 PHE A CA 1
ATOM 837 C C . PHE A 1 104 ? -10.670 -1.794 4.461 1.00 93.75 104 PHE A C 1
ATOM 839 O O . PHE A 1 104 ? -10.612 -0.573 4.342 1.00 93.75 104 PHE A O 1
ATOM 846 N N . ALA A 1 105 ? -10.383 -2.616 3.451 1.00 94.88 105 ALA A N 1
ATOM 847 C CA . ALA A 1 105 ? -9.910 -2.165 2.144 1.00 94.88 105 ALA A CA 1
ATOM 848 C C . ALA A 1 105 ? -10.802 -2.637 0.992 1.00 94.88 105 ALA A C 1
ATOM 850 O O . ALA A 1 105 ? -11.394 -3.719 1.018 1.00 94.88 105 ALA A O 1
ATOM 851 N N . GLN A 1 106 ? -10.873 -1.820 -0.054 1.00 94.62 106 GLN A N 1
ATOM 852 C CA . GLN A 1 106 ? -11.322 -2.248 -1.374 1.00 94.62 106 GLN A CA 1
ATOM 853 C C . GLN A 1 106 ? -10.153 -2.974 -2.037 1.00 94.62 106 GLN A C 1
ATOM 855 O O . GLN A 1 106 ? -9.064 -2.414 -2.139 1.00 94.62 106 GLN A O 1
ATOM 860 N N . LEU A 1 107 ? -10.361 -4.240 -2.403 1.00 93.06 107 LEU A N 1
ATOM 861 C CA . LEU A 1 107 ? -9.341 -5.076 -3.028 1.00 93.06 107 LEU A CA 1
ATOM 862 C C . LEU A 1 107 ? -9.735 -5.359 -4.470 1.00 93.06 107 LEU A C 1
ATOM 864 O O . LEU A 1 107 ? -10.832 -5.857 -4.722 1.00 93.06 107 LEU A O 1
ATOM 868 N N . GLU A 1 108 ? -8.807 -5.116 -5.383 1.00 92.56 108 GLU A N 1
ATOM 869 C CA . GLU A 1 108 ? -8.972 -5.392 -6.804 1.00 92.56 108 GLU A CA 1
ATOM 870 C C . GLU A 1 108 ? -7.823 -6.249 -7.312 1.00 92.56 108 GLU A C 1
ATOM 872 O O . GLU A 1 108 ? -6.692 -6.164 -6.835 1.00 92.56 108 GLU A O 1
ATOM 877 N N . TYR A 1 109 ? -8.122 -7.113 -8.274 1.00 91.69 109 TYR A N 1
ATOM 878 C CA . TYR A 1 109 ? -7.096 -7.882 -8.954 1.00 91.69 109 TYR A CA 1
ATOM 879 C C . TYR A 1 109 ? -6.511 -7.051 -10.093 1.00 91.69 109 TYR A C 1
ATOM 881 O O . TYR A 1 109 ? -7.238 -6.642 -10.996 1.00 91.69 109 TYR A O 1
ATOM 889 N N . MET A 1 110 ? -5.201 -6.824 -1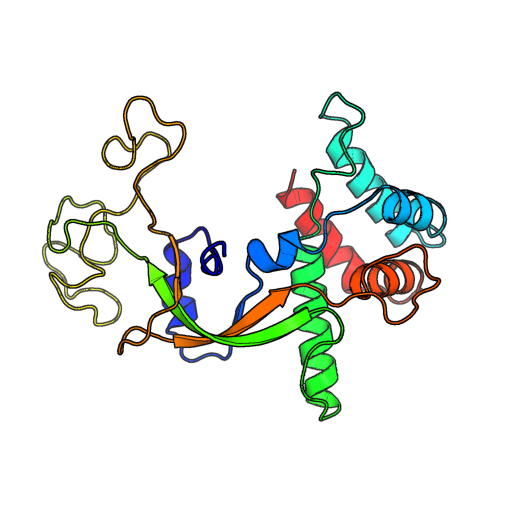0.055 1.00 91.81 110 MET A N 1
ATOM 890 C CA . MET A 1 110 ? -4.491 -5.996 -11.028 1.00 91.81 110 MET A CA 1
ATOM 891 C C . MET A 1 110 ? -3.290 -6.743 -11.605 1.00 91.81 110 MET A C 1
ATOM 893 O O . MET A 1 110 ? -2.666 -7.572 -10.938 1.00 91.81 110 MET A O 1
ATOM 897 N N . ASN A 1 111 ? -2.956 -6.416 -12.852 1.00 91.88 111 ASN A N 1
ATOM 898 C CA . ASN A 1 111 ? -1.774 -6.918 -13.541 1.00 91.88 111 ASN A CA 1
ATOM 899 C C . ASN A 1 111 ? -0.618 -5.946 -13.323 1.00 91.88 111 ASN A C 1
ATOM 901 O O . ASN A 1 111 ? -0.565 -4.886 -13.944 1.00 91.88 111 ASN A O 1
ATOM 905 N N . VAL A 1 112 ? 0.299 -6.288 -12.423 1.00 90.25 112 VAL A N 1
ATOM 906 C CA . VAL A 1 112 ? 1.368 -5.381 -11.991 1.00 90.25 112 VAL A CA 1
ATOM 907 C C . VAL A 1 112 ? 2.748 -5.972 -12.224 1.00 90.25 112 VAL A C 1
ATOM 909 O O . VAL A 1 112 ? 2.950 -7.181 -12.178 1.00 90.25 112 VAL A O 1
ATOM 912 N N . THR A 1 113 ? 3.728 -5.102 -12.420 1.00 87.38 113 THR A N 1
ATOM 913 C CA . THR A 1 113 ? 5.143 -5.461 -12.464 1.00 87.38 113 THR A CA 1
ATOM 914 C C . THR A 1 113 ? 5.949 -4.524 -11.575 1.00 87.38 113 THR A C 1
ATOM 916 O O . THR A 1 113 ? 5.528 -3.396 -11.315 1.00 87.38 113 THR A O 1
ATOM 919 N N . VAL A 1 114 ? 7.108 -4.983 -11.105 1.00 86.56 114 VAL A N 1
ATOM 920 C CA . VAL A 1 114 ? 8.074 -4.149 -10.380 1.00 86.56 114 VAL A CA 1
ATOM 921 C C . VAL A 1 114 ? 9.114 -3.666 -11.384 1.00 86.56 114 VAL A C 1
ATOM 923 O O . VAL A 1 114 ? 9.779 -4.471 -12.040 1.00 86.56 114 VAL A O 1
ATOM 926 N N . VAL A 1 115 ? 9.271 -2.351 -11.501 1.00 84.69 115 VAL A N 1
ATOM 927 C CA . VAL A 1 115 ? 10.316 -1.731 -12.314 1.00 84.69 115 VAL A CA 1
ATOM 928 C C . VAL A 1 115 ? 11.656 -2.044 -11.660 1.00 84.69 115 VAL A C 1
ATOM 930 O O . VAL A 1 115 ? 11.940 -1.610 -10.550 1.00 84.69 115 VAL A O 1
ATOM 933 N N . THR A 1 116 ? 12.498 -2.825 -12.327 1.00 81.94 116 THR A N 1
ATOM 934 C CA . THR A 1 116 ? 13.803 -3.221 -11.770 1.00 81.94 116 THR A CA 1
ATOM 935 C C . THR A 1 116 ? 14.958 -2.388 -12.292 1.00 81.94 116 THR A C 1
ATOM 937 O O . THR A 1 116 ? 16.081 -2.618 -11.867 1.00 81.94 116 THR A O 1
ATOM 940 N N . SER A 1 117 ? 14.727 -1.523 -13.282 1.00 85.25 117 SER A N 1
ATOM 941 C CA . SER A 1 117 ? 15.773 -0.723 -13.915 1.00 85.25 117 SER A CA 1
ATOM 942 C C . SER A 1 117 ? 15.203 0.401 -14.776 1.00 85.25 117 SER A C 1
ATOM 944 O O . SER A 1 117 ? 14.054 0.336 -15.215 1.00 85.25 117 SER A O 1
ATOM 946 N N . ASN A 1 118 ? 16.047 1.376 -15.096 1.00 86.62 118 ASN A N 1
ATOM 947 C CA . ASN A 1 118 ? 15.698 2.591 -15.821 1.00 86.62 118 ASN A CA 1
ATOM 948 C C . ASN A 1 118 ? 16.234 2.586 -17.253 1.00 86.62 118 ASN A C 1
ATOM 950 O O . ASN A 1 118 ? 17.265 1.986 -17.551 1.00 86.62 118 ASN A O 1
ATOM 954 N N . LYS A 1 119 ? 15.560 3.310 -18.151 1.00 84.94 119 LYS A N 1
ATOM 955 C CA . LYS A 1 119 ? 16.030 3.500 -19.531 1.00 84.94 119 LYS A CA 1
ATOM 956 C C . LYS A 1 119 ? 17.346 4.302 -19.570 1.00 84.94 119 LYS A C 1
ATOM 958 O O . LYS A 1 119 ? 17.500 5.212 -18.759 1.00 84.94 119 LYS A O 1
ATOM 963 N N . PRO A 1 120 ? 18.227 4.074 -20.564 1.00 84.25 120 PRO A N 1
ATOM 964 C CA . PRO A 1 120 ? 18.095 3.106 -21.656 1.00 84.25 120 PRO A CA 1
ATOM 965 C C . PRO A 1 120 ? 18.341 1.663 -21.196 1.00 84.25 120 PRO A C 1
ATOM 967 O O . PRO A 1 120 ? 19.274 1.377 -20.451 1.00 84.25 120 PRO A O 1
ATOM 970 N N . TYR A 1 121 ? 17.497 0.746 -21.664 1.00 83.44 121 TYR A N 1
ATOM 971 C CA . TYR A 1 121 ? 17.658 -0.682 -21.399 1.00 83.44 121 TYR A CA 1
ATOM 972 C C . TYR A 1 121 ? 18.795 -1.272 -22.246 1.00 83.44 121 TYR A C 1
ATOM 974 O O . TYR A 1 121 ? 19.053 -0.801 -23.351 1.00 83.44 121 TYR A O 1
ATOM 982 N N . GLY A 1 122 ? 19.466 -2.298 -21.725 1.00 75.12 122 GLY A N 1
ATOM 983 C CA . GLY A 1 122 ? 20.615 -2.955 -22.361 1.00 75.12 122 GLY A CA 1
ATOM 984 C C . GLY A 1 122 ? 21.947 -2.231 -22.174 1.00 75.12 122 GLY A C 1
ATOM 985 O O . GLY A 1 122 ? 22.986 -2.734 -22.593 1.00 75.12 122 GLY A O 1
ATOM 986 N N . VAL A 1 123 ? 21.958 -1.074 -21.509 1.00 79.19 123 VAL A N 1
ATOM 987 C CA . VAL A 1 123 ? 23.207 -0.404 -21.139 1.00 79.19 123 VAL A CA 1
ATOM 988 C C . VAL A 1 123 ? 23.692 -0.968 -19.810 1.00 79.19 123 VAL A C 1
ATOM 990 O O . VAL A 1 123 ? 23.043 -0.814 -18.778 1.00 79.19 123 VAL A O 1
ATOM 993 N N . HIS A 1 124 ? 24.843 -1.641 -19.847 1.00 75.25 124 HIS A N 1
ATOM 994 C CA . HIS A 1 124 ? 25.483 -2.202 -18.660 1.00 75.25 124 HIS A CA 1
ATOM 995 C C . HIS A 1 124 ? 26.526 -1.223 -18.118 1.00 75.25 124 HIS A C 1
ATOM 997 O O . HIS A 1 124 ? 27.619 -1.101 -18.664 1.00 75.25 124 HIS A O 1
ATOM 1003 N N . ASP A 1 125 ? 26.177 -0.518 -17.046 1.00 82.44 125 ASP A N 1
ATOM 1004 C CA . ASP A 1 125 ? 27.077 0.377 -16.304 1.00 82.44 125 ASP A CA 1
ATOM 1005 C C . ASP A 1 125 ? 27.520 -0.213 -14.950 1.00 82.44 125 ASP A C 1
ATOM 1007 O O . ASP A 1 125 ? 28.181 0.448 -14.153 1.00 82.44 125 ASP A O 1
ATOM 1011 N N . GLY A 1 126 ? 27.154 -1.473 -14.685 1.00 81.75 126 GLY A N 1
ATOM 1012 C CA . GLY A 1 126 ? 27.466 -2.184 -13.446 1.00 81.75 126 GLY A CA 1
ATOM 1013 C C . GLY A 1 126 ? 26.531 -1.903 -12.266 1.00 81.75 126 GLY A C 1
ATOM 1014 O O . GLY A 1 126 ? 26.655 -2.592 -11.256 1.00 81.75 126 GLY A O 1
ATOM 1015 N N . SER A 1 127 ? 25.578 -0.973 -12.384 1.00 83.56 127 SER A N 1
ATOM 1016 C CA . SER A 1 127 ? 24.650 -0.625 -11.293 1.00 83.56 127 SER A CA 1
ATOM 1017 C C . SER A 1 127 ? 23.639 -1.733 -10.974 1.00 83.56 127 SER A C 1
ATOM 1019 O O . SER A 1 127 ? 23.226 -1.901 -9.830 1.00 83.56 127 SER A O 1
ATOM 1021 N N . ASN A 1 128 ? 23.251 -2.522 -11.979 1.00 84.00 128 ASN A N 1
ATOM 1022 C CA . ASN A 1 128 ? 22.144 -3.463 -11.879 1.00 84.00 128 ASN A CA 1
ATOM 1023 C C . ASN A 1 128 ? 22.585 -4.861 -11.394 1.00 84.00 128 ASN A C 1
ATOM 1025 O O . ASN A 1 128 ? 23.173 -5.633 -12.163 1.00 84.00 128 ASN A O 1
ATOM 1029 N N . PRO A 1 129 ? 22.240 -5.269 -10.158 1.00 80.69 129 PRO A N 1
ATOM 1030 C CA . PRO A 1 129 ? 22.705 -6.527 -9.574 1.00 80.69 129 PRO A CA 1
ATOM 1031 C C . PRO A 1 129 ? 22.033 -7.777 -10.170 1.00 80.69 129 PRO A C 1
ATOM 1033 O O . PRO A 1 129 ? 22.420 -8.908 -9.834 1.00 80.69 129 PRO A O 1
ATOM 1036 N N . LEU A 1 130 ? 21.017 -7.604 -11.024 1.00 79.69 130 LEU A N 1
ATOM 1037 C CA . LEU A 1 130 ? 20.349 -8.690 -11.745 1.00 79.69 130 LEU A CA 1
ATOM 1038 C C . LEU A 1 130 ? 21.180 -9.180 -12.939 1.00 79.69 130 LEU A C 1
ATOM 1040 O O . LEU A 1 130 ? 21.052 -10.341 -13.337 1.00 79.69 130 LEU A O 1
ATOM 1044 N N . PHE A 1 131 ? 22.081 -8.337 -13.457 1.00 80.44 131 PHE A N 1
ATOM 1045 C CA . PHE A 1 131 ? 22.899 -8.609 -14.637 1.00 80.44 131 PHE A CA 1
ATOM 1046 C C . PHE A 1 131 ? 24.385 -8.543 -14.276 1.00 80.44 131 PHE A C 1
ATOM 1048 O O . PHE A 1 131 ? 24.963 -7.475 -14.098 1.00 80.44 131 PHE A O 1
ATOM 1055 N N . LYS A 1 132 ? 25.044 -9.704 -14.195 1.00 75.44 132 LYS A N 1
ATOM 1056 C CA . LYS A 1 132 ? 26.505 -9.788 -14.034 1.00 75.44 132 LYS A CA 1
ATOM 1057 C C . LYS A 1 132 ? 27.189 -9.850 -15.403 1.00 75.44 132 LYS A C 1
ATOM 1059 O O . LYS A 1 132 ? 26.739 -10.598 -16.267 1.00 75.44 132 LYS A O 1
ATOM 1064 N N . VAL A 1 133 ? 28.338 -9.179 -15.550 1.00 68.00 133 VAL A N 1
ATOM 1065 C CA . VAL A 1 133 ? 29.124 -9.089 -16.806 1.00 68.00 133 VAL A CA 1
ATOM 1066 C C . VAL A 1 133 ? 29.405 -10.459 -17.447 1.00 68.00 133 VAL A C 1
ATOM 1068 O O . VAL A 1 133 ? 29.381 -10.596 -18.665 1.00 68.00 133 VAL A O 1
ATOM 1071 N N . ARG A 1 134 ? 29.642 -11.503 -16.640 1.00 66.25 134 ARG A N 1
ATOM 1072 C CA . ARG A 1 134 ? 29.956 -12.866 -17.118 1.00 66.25 134 ARG A CA 1
ATOM 1073 C C . ARG A 1 134 ? 28.995 -13.952 -16.612 1.00 66.25 134 ARG A C 1
ATOM 1075 O O . ARG A 1 134 ? 29.357 -15.120 -16.604 1.00 66.25 134 ARG A O 1
ATOM 1082 N N . GLY A 1 135 ? 27.781 -13.593 -16.184 1.00 69.44 135 GLY A N 1
ATOM 1083 C CA . GLY A 1 135 ? 26.809 -14.547 -15.622 1.00 69.44 135 GLY A CA 1
ATOM 1084 C C . GLY A 1 135 ? 25.474 -14.563 -16.361 1.00 69.44 135 GLY A C 1
ATOM 1085 O O . GLY A 1 135 ? 25.072 -13.554 -16.943 1.00 69.44 135 GLY A O 1
ATOM 1086 N N . THR A 1 136 ? 24.766 -15.693 -16.327 1.00 75.12 136 THR A N 1
ATOM 1087 C CA . THR A 1 136 ? 23.346 -15.733 -16.708 1.00 75.12 136 THR A CA 1
ATOM 1088 C C . THR A 1 136 ? 22.575 -14.718 -15.858 1.00 75.12 136 THR A C 1
ATOM 1090 O O . THR A 1 136 ? 22.819 -14.656 -14.646 1.00 75.12 136 THR A O 1
ATOM 1093 N N . PRO A 1 137 ? 21.686 -13.901 -16.451 1.00 76.75 137 PRO A N 1
ATOM 1094 C CA . PRO A 1 137 ? 20.854 -12.988 -15.677 1.00 76.75 137 PRO A CA 1
ATOM 1095 C C . PRO A 1 137 ? 20.100 -13.729 -14.574 1.00 76.75 137 PRO A C 1
ATOM 1097 O O . PRO A 1 137 ? 19.684 -14.878 -14.754 1.00 76.75 137 PRO A O 1
ATOM 1100 N N . LYS A 1 138 ? 19.929 -13.080 -13.422 1.00 78.25 138 LYS A N 1
ATOM 1101 C CA . LYS A 1 138 ? 19.115 -13.648 -12.343 1.00 78.25 138 LYS A CA 1
ATOM 1102 C C . LYS A 1 138 ? 17.659 -13.770 -12.802 1.00 78.25 138 LYS A C 1
ATOM 1104 O O . LYS A 1 138 ? 17.208 -12.998 -13.642 1.00 78.25 138 LYS A O 1
ATOM 1109 N N . PHE A 1 139 ? 16.934 -14.740 -12.242 1.00 74.94 139 PHE A N 1
ATOM 1110 C CA . PHE A 1 139 ? 15.492 -14.940 -12.467 1.00 74.94 139 PHE A CA 1
ATOM 1111 C C . PHE A 1 139 ? 15.082 -15.212 -13.924 1.00 74.94 139 PHE A C 1
ATOM 1113 O O . PHE A 1 139 ? 13.942 -14.969 -14.297 1.00 74.94 139 PHE A O 1
ATOM 1120 N N . GLY A 1 140 ? 16.007 -15.696 -14.763 1.00 72.19 140 GLY A N 1
ATOM 1121 C CA . GLY A 1 140 ? 15.716 -15.969 -16.176 1.00 72.19 140 GLY A CA 1
ATOM 1122 C C . GLY A 1 140 ? 15.436 -14.709 -17.001 1.00 72.19 140 GLY A C 1
ATOM 1123 O O . GLY A 1 140 ? 14.857 -14.800 -18.081 1.00 72.19 140 GLY A O 1
ATOM 1124 N N . LEU A 1 141 ? 15.838 -13.533 -16.506 1.00 78.81 141 LEU A N 1
ATOM 1125 C CA . LEU A 1 141 ? 15.616 -12.264 -17.187 1.00 78.81 141 LEU A CA 1
ATOM 1126 C C . LEU A 1 141 ? 16.345 -12.212 -18.533 1.00 78.81 141 LEU A C 1
ATOM 1128 O O . LEU A 1 141 ? 17.478 -12.674 -18.680 1.00 78.81 141 LEU A O 1
ATOM 1132 N N . LYS A 1 142 ? 15.710 -11.593 -19.529 1.00 79.50 142 LYS A N 1
ATOM 1133 C CA . LYS A 1 142 ? 16.321 -11.402 -20.846 1.00 79.50 142 LYS A CA 1
ATOM 1134 C C . LYS A 1 142 ? 17.411 -10.325 -20.766 1.00 79.50 142 LYS A C 1
ATOM 1136 O O . LYS A 1 142 ? 17.138 -9.208 -20.322 1.00 79.50 142 LYS A O 1
ATOM 1141 N N . ARG A 1 143 ? 18.632 -10.643 -21.226 1.00 75.88 143 ARG A N 1
ATOM 1142 C CA . ARG A 1 143 ? 19.675 -9.625 -21.469 1.00 75.88 143 ARG A CA 1
ATOM 1143 C C . ARG A 1 143 ? 19.156 -8.601 -22.472 1.00 75.88 143 ARG A C 1
ATOM 1145 O O . ARG A 1 143 ? 18.446 -8.970 -23.405 1.00 75.88 143 ARG A O 1
ATOM 1152 N N . ASP A 1 144 ? 19.454 -7.331 -22.224 1.00 77.06 144 ASP A N 1
ATOM 1153 C CA . ASP A 1 144 ? 18.987 -6.205 -23.041 1.00 77.06 144 ASP A CA 1
ATOM 1154 C C . ASP A 1 144 ? 17.454 -6.044 -23.078 1.00 77.06 144 ASP A C 1
ATOM 1156 O O . ASP A 1 144 ? 16.900 -5.335 -23.916 1.00 77.06 144 ASP A O 1
ATOM 1160 N N . GLY A 1 145 ? 16.745 -6.701 -22.151 1.00 76.81 145 GLY A N 1
ATOM 1161 C CA . GLY A 1 145 ? 15.313 -6.522 -21.929 1.00 76.81 145 GLY A CA 1
ATOM 1162 C C . GLY A 1 145 ? 14.995 -5.331 -21.022 1.00 76.81 145 GLY A C 1
ATOM 1163 O O . GLY A 1 145 ? 15.887 -4.655 -20.515 1.00 76.81 145 GLY A O 1
ATOM 1164 N N . VAL A 1 146 ? 13.706 -5.122 -20.742 1.00 77.94 146 VAL A N 1
ATOM 1165 C CA . VAL A 1 146 ? 13.179 -4.005 -19.922 1.00 77.94 146 VAL A CA 1
ATOM 1166 C C . VAL A 1 146 ? 13.705 -3.957 -18.479 1.00 77.94 146 VAL A C 1
ATOM 1168 O O . VAL A 1 146 ? 13.558 -2.951 -17.792 1.00 77.94 146 VAL A O 1
ATOM 1171 N N . HIS A 1 147 ? 14.348 -5.033 -18.026 1.00 80.31 147 HIS A N 1
ATOM 1172 C CA . HIS A 1 147 ? 14.962 -5.144 -16.705 1.00 80.31 147 HIS A CA 1
ATOM 1173 C C . HIS A 1 147 ? 16.468 -4.838 -16.700 1.00 80.31 147 HIS A C 1
ATOM 1175 O O . HIS A 1 147 ? 17.066 -4.806 -15.628 1.00 80.31 147 HIS A O 1
ATOM 1181 N N . SER A 1 148 ? 17.081 -4.633 -17.873 1.00 80.69 148 SER A N 1
ATOM 1182 C CA . SER A 1 148 ? 18.534 -4.569 -18.094 1.00 80.69 148 SER A CA 1
ATOM 1183 C C . SER A 1 148 ? 19.076 -3.137 -18.222 1.00 80.69 148 SER A C 1
ATOM 1185 O O . SER A 1 148 ? 19.949 -2.888 -19.049 1.00 80.69 148 SER A O 1
ATOM 1187 N N . GLY A 1 149 ? 18.532 -2.178 -17.481 1.00 86.88 149 GLY A N 1
ATOM 1188 C CA . GLY A 1 149 ? 19.014 -0.791 -17.447 1.00 86.88 149 GLY A CA 1
ATOM 1189 C C . GLY A 1 149 ? 19.726 -0.415 -16.144 1.00 86.88 149 GLY A C 1
ATOM 1190 O O . GLY A 1 149 ? 20.043 -1.291 -15.336 1.00 86.88 149 GLY A O 1
ATOM 1191 N N . HIS A 1 150 ? 19.905 0.890 -15.924 1.00 88.69 150 HIS A N 1
ATOM 1192 C CA . HIS A 1 150 ? 20.511 1.452 -14.710 1.00 88.69 150 HIS A CA 1
ATOM 1193 C C . HIS A 1 150 ? 19.615 1.261 -13.474 1.00 88.69 150 HIS A C 1
ATOM 1195 O O . HIS A 1 150 ? 18.398 1.428 -13.570 1.00 88.69 150 HIS A O 1
ATOM 1201 N N . VAL A 1 151 ? 20.204 0.967 -12.316 1.00 87.94 151 VAL A N 1
ATOM 1202 C CA . VAL A 1 151 ? 19.521 0.866 -11.010 1.00 87.94 151 VAL A CA 1
ATOM 1203 C C . VAL A 1 151 ? 20.092 1.915 -10.074 1.00 87.94 151 VAL A C 1
ATOM 1205 O O . VAL A 1 151 ? 21.311 2.027 -9.988 1.00 87.94 151 VAL A O 1
ATOM 1208 N N . GLN A 1 152 ? 19.236 2.649 -9.362 1.00 87.19 152 GLN A N 1
ATOM 1209 C CA . GLN A 1 152 ? 19.694 3.704 -8.474 1.00 87.19 152 GLN A CA 1
ATOM 1210 C C . GLN A 1 152 ? 20.619 3.136 -7.388 1.00 87.19 152 GLN A C 1
ATOM 1212 O O . GLN A 1 152 ? 20.237 2.283 -6.588 1.00 87.19 152 GLN A O 1
ATOM 1217 N N . THR A 1 153 ? 21.854 3.633 -7.347 1.00 84.00 153 THR A N 1
ATOM 1218 C CA . THR A 1 153 ? 22.886 3.148 -6.414 1.00 84.00 153 THR A CA 1
ATOM 1219 C C . THR A 1 153 ? 22.945 3.940 -5.105 1.00 84.00 153 THR A C 1
ATOM 1221 O O . THR A 1 153 ? 23.544 3.487 -4.130 1.00 84.00 153 THR A O 1
ATOM 1224 N N . GLY A 1 154 ? 22.298 5.108 -5.051 1.00 81.81 154 GLY A N 1
ATOM 1225 C CA . GLY A 1 154 ? 22.217 5.947 -3.857 1.00 81.81 154 GLY A CA 1
ATOM 1226 C C . GLY A 1 154 ? 21.378 7.210 -4.056 1.00 81.81 154 GLY A C 1
ATOM 1227 O O . GLY A 1 154 ? 20.932 7.521 -5.159 1.00 81.81 154 GLY A O 1
ATOM 1228 N N . ILE A 1 155 ? 21.169 7.973 -2.980 1.00 80.12 155 ILE A N 1
ATOM 1229 C CA . ILE A 1 155 ? 20.397 9.233 -3.015 1.00 80.12 155 ILE A CA 1
ATOM 1230 C C . ILE A 1 155 ? 21.079 10.279 -3.915 1.00 80.12 155 ILE A C 1
ATOM 1232 O O . ILE A 1 155 ? 20.411 11.058 -4.585 1.00 80.12 155 ILE A O 1
ATOM 1236 N N . THR A 1 156 ? 22.412 10.270 -3.967 1.00 82.94 156 THR A N 1
ATOM 1237 C CA . THR A 1 156 ? 23.229 11.190 -4.771 1.00 82.94 156 THR A CA 1
ATOM 1238 C C . THR A 1 156 ? 23.572 10.642 -6.157 1.00 82.94 156 THR A C 1
ATOM 1240 O O . THR A 1 156 ? 24.480 11.159 -6.810 1.00 82.94 156 THR A O 1
ATOM 1243 N N . ASP A 1 157 ? 22.878 9.595 -6.614 1.00 86.00 157 ASP A N 1
ATOM 1244 C CA . ASP A 1 157 ? 23.130 8.997 -7.920 1.00 86.00 157 ASP A CA 1
ATOM 1245 C C . ASP A 1 157 ? 22.937 10.041 -9.029 1.00 86.00 157 ASP A C 1
ATOM 1247 O O . ASP A 1 157 ? 21.841 10.573 -9.255 1.00 86.00 157 ASP A O 1
ATOM 1251 N N . SER A 1 158 ? 24.034 10.365 -9.712 1.00 87.12 158 SER A N 1
ATOM 1252 C CA . SER A 1 158 ? 24.054 11.403 -10.739 1.00 87.12 158 SER A CA 1
ATOM 1253 C C . SER A 1 158 ? 23.255 11.002 -11.973 1.00 87.12 158 SER A C 1
ATOM 1255 O O . SER A 1 158 ? 22.727 11.880 -12.656 1.00 87.12 158 SER A O 1
ATOM 1257 N N . PHE A 1 159 ? 23.102 9.698 -12.231 1.00 87.12 159 PHE A N 1
ATOM 1258 C CA . PHE A 1 159 ? 22.224 9.209 -13.278 1.00 87.12 159 PHE A CA 1
ATOM 1259 C C . PHE A 1 159 ? 20.772 9.495 -12.912 1.00 87.12 159 PHE A C 1
ATOM 1261 O O . PHE A 1 159 ? 20.012 9.920 -13.771 1.00 87.12 159 PHE A O 1
ATOM 1268 N N . CYS A 1 160 ? 20.361 9.284 -11.667 1.00 87.06 160 CYS A N 1
ATOM 1269 C CA . CYS A 1 160 ? 18.969 9.487 -11.260 1.00 87.06 160 CYS A CA 1
ATOM 1270 C C . CYS A 1 160 ? 18.619 10.954 -10.986 1.00 87.06 160 CYS A C 1
ATOM 1272 O O . CYS A 1 160 ? 17.443 11.322 -11.011 1.00 87.06 160 CYS A O 1
ATOM 1274 N N . SER A 1 161 ? 19.625 11.800 -10.778 1.00 85.81 161 SER A N 1
ATOM 1275 C CA . SER A 1 161 ? 19.468 13.223 -10.488 1.00 85.81 161 SER A CA 1
ATOM 1276 C C . SER A 1 161 ? 19.097 14.041 -11.730 1.00 85.81 161 SER A C 1
ATOM 1278 O O . SER A 1 161 ? 19.738 13.949 -12.777 1.00 85.81 161 SER A O 1
ATOM 1280 N N . VAL A 1 162 ? 18.095 14.916 -11.605 1.00 85.38 162 VAL A N 1
ATOM 1281 C CA . VAL A 1 162 ? 17.701 15.871 -12.653 1.00 85.38 162 VAL A CA 1
ATOM 1282 C C . VAL A 1 162 ? 18.043 17.283 -12.180 1.00 85.38 162 VAL A C 1
ATOM 1284 O O . VAL A 1 162 ? 17.493 17.763 -11.191 1.00 85.38 162 VAL A O 1
ATOM 1287 N N . LYS A 1 163 ? 18.965 17.966 -12.873 1.00 81.44 163 LYS A N 1
ATOM 1288 C CA . LYS A 1 163 ? 19.384 19.330 -12.504 1.00 81.44 163 LYS A CA 1
ATOM 1289 C C . LYS A 1 163 ? 18.179 20.277 -12.483 1.00 81.44 163 LYS A C 1
ATOM 1291 O O . LYS A 1 163 ? 17.469 20.384 -13.477 1.00 81.44 163 LYS A O 1
ATOM 1296 N N . GLY A 1 164 ? 17.988 20.980 -11.365 1.00 80.75 164 GLY A N 1
ATOM 1297 C CA . GLY A 1 164 ? 16.894 21.942 -11.182 1.00 80.75 164 GLY A CA 1
ATOM 1298 C C . GLY A 1 164 ? 15.539 21.326 -10.810 1.00 80.75 164 GLY A C 1
ATOM 1299 O O . GLY A 1 164 ? 14.554 22.053 -10.758 1.00 80.75 164 GLY A O 1
ATOM 1300 N N . SER A 1 165 ? 15.477 20.018 -10.543 1.00 79.44 165 SER A N 1
ATOM 1301 C CA . SER A 1 165 ? 14.271 19.313 -10.098 1.00 79.44 165 SER A CA 1
ATOM 1302 C C . SER A 1 165 ? 14.480 18.717 -8.707 1.00 79.44 165 SER A C 1
ATOM 1304 O O . SER A 1 165 ? 15.533 18.151 -8.424 1.00 79.44 165 SER A O 1
ATOM 1306 N N . ASN A 1 166 ? 13.442 18.767 -7.868 1.00 75.75 166 ASN A N 1
ATOM 1307 C CA . ASN A 1 166 ? 13.406 18.051 -6.585 1.00 75.75 166 ASN A CA 1
ATOM 1308 C C . ASN A 1 166 ? 13.024 16.567 -6.749 1.00 75.75 166 ASN A C 1
ATOM 1310 O O . ASN A 1 166 ? 13.004 15.821 -5.775 1.00 75.75 166 ASN A O 1
ATOM 1314 N N . LYS A 1 167 ? 12.697 16.136 -7.974 1.00 79.25 167 LYS A N 1
ATOM 1315 C CA . LYS A 1 167 ? 12.341 14.756 -8.319 1.00 79.25 167 LYS A CA 1
ATOM 1316 C C . LYS A 1 167 ? 13.400 14.143 -9.234 1.00 79.25 167 LYS A C 1
ATOM 1318 O O . LYS A 1 167 ? 13.771 14.750 -10.244 1.00 79.25 167 LYS A O 1
ATOM 1323 N N . GLY A 1 168 ? 13.855 12.941 -8.885 1.00 83.00 168 GLY A N 1
ATOM 1324 C CA . GLY A 1 168 ? 14.728 12.121 -9.724 1.00 83.00 168 GLY A CA 1
ATOM 1325 C C . GLY A 1 168 ? 13.990 11.497 -10.912 1.00 83.00 168 GLY A C 1
ATOM 1326 O O . GLY A 1 168 ? 12.763 11.410 -10.922 1.00 83.00 168 GLY A O 1
ATOM 1327 N N . ARG A 1 169 ? 14.741 11.062 -11.928 1.00 86.88 169 ARG A N 1
ATOM 1328 C CA . ARG A 1 169 ? 14.186 10.385 -13.116 1.00 86.88 169 ARG A CA 1
ATOM 1329 C C . ARG A 1 169 ? 14.056 8.867 -12.976 1.00 86.88 169 ARG A C 1
ATOM 1331 O O . ARG A 1 169 ? 13.493 8.240 -13.865 1.00 86.88 169 ARG A O 1
ATOM 1338 N N . CYS A 1 170 ? 14.657 8.287 -11.941 1.00 87.44 170 CYS A N 1
ATOM 1339 C CA . CYS A 1 170 ? 14.654 6.847 -11.736 1.00 87.44 170 CYS A CA 1
ATOM 1340 C C . CYS A 1 170 ? 13.353 6.390 -11.075 1.00 87.44 170 CYS A C 1
ATOM 1342 O O . CYS A 1 170 ? 12.853 7.029 -10.152 1.00 87.44 170 CYS A O 1
ATOM 1344 N N . GLU A 1 171 ? 12.825 5.284 -11.579 1.00 85.44 171 GLU A N 1
ATOM 1345 C CA . GLU A 1 171 ? 11.597 4.627 -11.139 1.00 85.44 171 GLU A CA 1
ATOM 1346 C C . GLU A 1 171 ? 11.880 3.169 -10.733 1.00 85.44 171 GLU A C 1
ATOM 1348 O O . GLU A 1 171 ? 10.951 2.384 -10.556 1.00 85.44 171 GLU A O 1
ATOM 1353 N N . ASP A 1 172 ? 13.148 2.761 -10.595 1.00 82.12 172 ASP A N 1
ATOM 1354 C CA . ASP A 1 172 ? 13.459 1.429 -10.084 1.00 82.12 172 ASP A CA 1
ATOM 1355 C C . ASP A 1 172 ? 12.935 1.258 -8.650 1.00 82.12 172 ASP A C 1
ATOM 1357 O O . ASP A 1 172 ? 13.093 2.115 -7.787 1.00 82.12 172 ASP A O 1
ATOM 1361 N N . GLY A 1 173 ? 12.239 0.146 -8.422 1.00 77.44 173 GLY A N 1
ATOM 1362 C CA . GLY A 1 173 ? 11.499 -0.158 -7.203 1.00 77.44 173 GLY A CA 1
ATOM 1363 C C . GLY A 1 173 ? 10.005 0.141 -7.274 1.00 77.44 173 GLY A C 1
ATOM 1364 O O . GLY A 1 173 ? 9.261 -0.503 -6.536 1.00 77.44 173 GLY A O 1
ATOM 1365 N N . TYR A 1 174 ? 9.562 1.014 -8.188 1.00 83.56 174 TYR A N 1
ATOM 1366 C CA . TYR A 1 174 ? 8.146 1.333 -8.371 1.00 83.56 174 TYR A CA 1
ATOM 1367 C C . TYR A 1 174 ? 7.385 0.158 -8.973 1.00 83.56 174 TYR A C 1
ATOM 1369 O O . TYR A 1 174 ? 7.908 -0.616 -9.778 1.00 83.56 174 TYR A O 1
ATOM 1377 N N . THR A 1 175 ? 6.114 0.044 -8.608 1.00 85.62 175 THR A N 1
ATOM 1378 C CA . THR A 1 175 ? 5.182 -0.874 -9.257 1.00 85.62 175 THR A CA 1
ATOM 1379 C C . THR A 1 175 ? 4.411 -0.156 -10.354 1.00 85.62 175 THR A C 1
ATOM 1381 O O . THR A 1 175 ? 4.130 1.038 -10.271 1.00 85.62 175 THR A O 1
ATOM 1384 N N . LYS A 1 176 ? 4.096 -0.890 -11.418 1.00 85.75 176 LYS A N 1
ATOM 1385 C CA . LYS A 1 176 ? 3.391 -0.365 -12.583 1.00 85.75 176 LYS A CA 1
ATOM 1386 C C . LYS A 1 176 ? 2.368 -1.367 -13.082 1.00 85.75 176 LYS A C 1
ATOM 1388 O O . LYS A 1 176 ? 2.664 -2.557 -13.155 1.00 85.75 176 LYS A O 1
ATOM 1393 N N . GLU A 1 177 ? 1.196 -0.875 -13.459 1.00 88.44 177 GLU A N 1
ATOM 1394 C CA . GLU A 1 177 ? 0.205 -1.690 -14.153 1.00 88.44 177 GLU A CA 1
ATOM 1395 C C . GLU A 1 177 ? 0.633 -1.929 -15.608 1.00 88.44 177 GLU A C 1
ATOM 1397 O O . GLU A 1 177 ? 1.003 -0.996 -16.330 1.00 88.44 177 GLU A O 1
ATOM 1402 N N . VAL A 1 178 ? 0.622 -3.190 -16.032 1.00 85.69 178 VAL A N 1
ATOM 1403 C CA . VAL A 1 178 ? 1.064 -3.622 -17.363 1.00 85.69 178 VAL A CA 1
ATOM 1404 C C . VAL A 1 178 ? 0.176 -4.747 -17.885 1.00 85.69 178 VAL A C 1
ATOM 1406 O O . VAL A 1 178 ? -0.367 -5.534 -17.121 1.00 85.69 178 VAL A O 1
ATOM 1409 N N . SER A 1 179 ? 0.037 -4.848 -19.205 1.00 85.44 179 SER A N 1
ATOM 1410 C CA . SER A 1 179 ? -0.736 -5.904 -19.876 1.00 85.44 179 SER A CA 1
ATOM 1411 C C . SER A 1 179 ? 0.138 -6.980 -20.536 1.00 85.44 179 SER A C 1
ATOM 1413 O O . SER A 1 179 ? -0.388 -7.879 -21.191 1.00 85.44 179 SER A O 1
ATOM 1415 N N . GLY A 1 180 ? 1.463 -6.877 -20.403 1.00 80.50 180 GLY A N 1
ATOM 1416 C CA . GLY A 1 180 ? 2.429 -7.782 -21.017 1.00 80.50 180 GLY A CA 1
ATOM 1417 C C . GLY A 1 180 ? 2.683 -9.071 -20.222 1.00 80.50 180 GLY A C 1
ATOM 1418 O O . GLY A 1 180 ? 2.171 -9.243 -19.115 1.00 80.50 180 GLY A O 1
ATOM 1419 N N . PRO A 1 181 ? 3.492 -9.995 -20.773 1.00 78.69 181 PRO A N 1
ATOM 1420 C CA . PRO A 1 181 ? 3.865 -11.253 -20.116 1.00 78.69 181 PRO A CA 1
ATOM 1421 C C . PRO A 1 181 ? 4.691 -11.066 -18.832 1.00 78.69 181 PRO A C 1
ATOM 1423 O O . PRO A 1 181 ? 4.835 -12.002 -18.053 1.00 78.69 181 PRO A O 1
ATOM 1426 N N . GLU A 1 182 ? 5.240 -9.874 -18.608 1.00 77.81 182 GLU A N 1
ATOM 1427 C CA . GLU A 1 182 ? 5.901 -9.459 -17.370 1.00 77.81 182 GLU A CA 1
ATOM 1428 C C . GLU A 1 182 ? 4.921 -9.061 -16.252 1.00 77.81 182 GLU A C 1
ATOM 1430 O O . GLU A 1 182 ? 5.345 -8.625 -15.185 1.00 77.81 182 GLU A O 1
ATOM 1435 N N . ALA A 1 183 ? 3.611 -9.153 -16.478 1.00 86.00 183 ALA A N 1
ATOM 1436 C CA . ALA A 1 183 ? 2.624 -8.887 -15.445 1.00 86.00 183 ALA A CA 1
ATOM 1437 C C . ALA A 1 183 ? 2.500 -10.057 -14.460 1.00 86.00 183 ALA A C 1
ATOM 1439 O O . ALA A 1 183 ? 2.393 -11.219 -14.852 1.00 86.00 183 ALA A O 1
ATOM 1440 N N . VAL A 1 184 ? 2.394 -9.730 -13.176 1.00 89.38 184 VAL A N 1
ATOM 1441 C CA . VAL A 1 184 ? 1.916 -10.636 -12.134 1.00 89.38 184 VAL A CA 1
ATOM 1442 C C . VAL A 1 184 ? 0.504 -10.213 -11.745 1.00 89.38 184 VAL A C 1
ATOM 1444 O O . VAL A 1 184 ? 0.251 -9.044 -11.454 1.00 89.38 184 VAL A O 1
ATOM 1447 N N . HIS A 1 185 ? -0.418 -11.172 -11.730 1.00 92.12 185 HIS A N 1
ATOM 1448 C CA . HIS A 1 185 ? -1.800 -10.948 -11.324 1.00 92.12 185 HIS A CA 1
ATOM 1449 C C . HIS A 1 185 ? -1.935 -11.081 -9.802 1.00 92.12 185 HIS A C 1
ATOM 1451 O O . HIS A 1 185 ? -1.876 -12.191 -9.269 1.00 92.12 185 HIS A O 1
ATOM 1457 N N . ILE A 1 186 ? -2.095 -9.964 -9.093 1.00 91.56 186 ILE A N 1
ATOM 1458 C CA . ILE A 1 186 ? -2.168 -9.941 -7.621 1.00 91.56 186 ILE A CA 1
ATOM 1459 C C . ILE A 1 186 ? -3.367 -9.133 -7.132 1.00 91.56 186 ILE A C 1
ATOM 1461 O O . ILE A 1 186 ? -3.948 -8.358 -7.890 1.00 91.56 186 ILE A O 1
ATOM 1465 N N . ARG A 1 187 ? -3.710 -9.272 -5.845 1.00 92.44 187 ARG A N 1
ATOM 1466 C CA . ARG A 1 187 ? -4.673 -8.371 -5.198 1.00 92.44 187 ARG A CA 1
ATOM 1467 C C . ARG A 1 187 ? -3.969 -7.087 -4.783 1.00 92.44 187 ARG A C 1
ATOM 1469 O O . ARG A 1 187 ? -2.898 -7.138 -4.184 1.00 92.44 187 ARG A O 1
ATOM 1476 N N . VAL A 1 188 ? -4.591 -5.952 -5.045 1.00 93.25 188 VAL A N 1
ATOM 1477 C CA . VAL A 1 188 ? -4.107 -4.622 -4.684 1.00 93.25 188 VAL A CA 1
ATOM 1478 C C . VAL A 1 188 ? -5.211 -3.913 -3.912 1.00 93.25 188 VAL A C 1
ATOM 1480 O O . VAL A 1 188 ? -6.368 -3.915 -4.333 1.00 93.25 188 VAL A O 1
ATOM 1483 N N . ALA A 1 189 ? -4.873 -3.326 -2.767 1.00 93.62 189 ALA A N 1
ATOM 1484 C CA . ALA A 1 189 ? -5.766 -2.396 -2.098 1.00 93.62 189 ALA A CA 1
ATOM 1485 C C . ALA A 1 189 ? -5.834 -1.105 -2.920 1.00 93.62 189 ALA A C 1
ATOM 1487 O O . ALA A 1 189 ? -4.799 -0.510 -3.203 1.00 93.62 189 ALA A O 1
ATOM 1488 N N . THR A 1 190 ? -7.032 -0.677 -3.309 1.00 92.50 190 THR A N 1
ATOM 1489 C CA . THR A 1 190 ? -7.245 0.565 -4.077 1.00 92.50 190 THR A CA 1
ATOM 1490 C C . THR A 1 190 ? -7.627 1.740 -3.181 1.00 92.50 190 THR A C 1
ATOM 1492 O O . THR A 1 190 ? -7.477 2.899 -3.556 1.00 92.50 190 THR A O 1
ATOM 1495 N N . GLY A 1 191 ? -8.068 1.449 -1.959 1.00 92.31 191 GLY A N 1
ATOM 1496 C CA . GLY A 1 191 ? -8.402 2.437 -0.946 1.00 92.31 191 GLY A CA 1
ATOM 1497 C C . GLY A 1 191 ? -9.036 1.783 0.271 1.00 92.31 191 GLY A C 1
ATOM 1498 O O . GLY A 1 191 ? -9.422 0.610 0.246 1.00 92.31 191 GLY A O 1
ATOM 1499 N N . ALA A 1 192 ? -9.161 2.541 1.349 1.00 92.94 192 ALA A N 1
ATOM 1500 C CA . ALA A 1 192 ? -9.875 2.100 2.526 1.00 92.94 192 ALA A CA 1
ATOM 1501 C C . ALA A 1 192 ? -11.373 2.323 2.408 1.00 92.94 192 ALA A C 1
ATOM 1503 O O . ALA A 1 192 ? -11.865 3.281 1.802 1.00 92.94 192 ALA A O 1
ATOM 1504 N N . LYS A 1 193 ? -12.108 1.421 3.043 1.00 94.25 193 LYS A N 1
ATOM 1505 C CA . LYS A 1 193 ? -13.555 1.486 3.127 1.00 94.25 193 LYS A CA 1
ATOM 1506 C C . LYS A 1 193 ? -13.983 2.567 4.124 1.00 94.25 193 LYS A C 1
ATOM 1508 O O . LYS A 1 193 ? -13.342 2.729 5.169 1.00 94.25 193 LYS A O 1
ATOM 1513 N N . PRO A 1 194 ? -15.051 3.316 3.804 1.00 93.50 194 PRO A N 1
ATOM 1514 C CA . PRO A 1 194 ? -15.665 4.206 4.776 1.00 93.50 194 PRO A CA 1
ATOM 1515 C C . PRO A 1 194 ? -16.212 3.386 5.946 1.00 93.50 194 PRO A C 1
ATOM 1517 O O . PRO A 1 194 ? -16.506 2.199 5.787 1.00 93.50 194 PRO A O 1
ATOM 1520 N N . ASN A 1 195 ? -16.358 4.024 7.100 1.00 91.81 195 ASN A N 1
ATOM 1521 C CA . ASN A 1 195 ? -17.042 3.420 8.236 1.00 91.81 195 ASN A CA 1
ATOM 1522 C C . ASN A 1 195 ? -18.480 3.048 7.850 1.00 91.81 195 ASN A C 1
ATOM 1524 O O . ASN A 1 195 ? -19.183 3.818 7.186 1.00 91.81 195 ASN A O 1
ATOM 1528 N N . VAL A 1 196 ? -18.906 1.850 8.247 1.00 90.81 196 VAL A N 1
ATOM 1529 C CA . VAL A 1 196 ? -20.278 1.377 8.024 1.00 90.81 196 VAL A CA 1
ATOM 1530 C C . VAL A 1 196 ? -21.277 2.240 8.800 1.00 90.81 196 VAL A C 1
ATOM 1532 O O . VAL A 1 196 ? -22.385 2.494 8.319 1.00 90.81 196 VAL A O 1
ATOM 1535 N N . ASP A 1 197 ? -20.880 2.718 9.980 1.00 90.81 197 ASP A N 1
ATOM 1536 C CA . ASP A 1 197 ? -21.652 3.657 10.782 1.00 90.81 197 ASP A CA 1
ATOM 1537 C C . ASP A 1 197 ? -21.422 5.098 10.312 1.00 90.81 197 ASP A C 1
ATOM 1539 O O . ASP A 1 197 ? -20.384 5.704 10.567 1.00 90.81 197 ASP A O 1
ATOM 1543 N N . LYS A 1 198 ? -22.432 5.668 9.649 1.00 88.00 198 LYS A N 1
ATOM 1544 C CA . LYS A 1 198 ? -22.394 7.042 9.127 1.00 88.00 198 LYS A CA 1
ATOM 1545 C C . LYS A 1 198 ? -22.481 8.122 10.208 1.00 88.00 198 LYS A C 1
ATOM 1547 O O . LYS A 1 198 ? -22.290 9.290 9.885 1.00 88.00 198 LYS A O 1
ATOM 1552 N N . TYR A 1 199 ? -22.829 7.756 11.441 1.00 89.06 199 TYR A N 1
ATOM 1553 C CA . TYR A 1 199 ? -22.920 8.681 12.573 1.00 89.06 199 TYR A CA 1
ATOM 1554 C C . TYR A 1 199 ? -21.677 8.641 13.462 1.00 89.06 199 TYR A C 1
ATOM 1556 O O . TYR A 1 199 ? -21.546 9.465 14.366 1.00 89.06 199 TYR A O 1
ATOM 1564 N N . SER A 1 200 ? -20.777 7.688 13.217 1.00 88.62 200 SER A N 1
ATOM 1565 C CA . SER A 1 200 ? -19.502 7.605 13.911 1.00 88.62 200 SER A CA 1
ATOM 1566 C C . SER A 1 200 ? -18.621 8.810 13.548 1.00 88.62 200 SER A C 1
ATOM 1568 O O . SER A 1 200 ? -18.525 9.146 12.367 1.00 88.62 200 SER A O 1
ATOM 1570 N N . PRO A 1 201 ? -17.915 9.413 14.522 1.00 87.31 201 PRO A N 1
ATOM 1571 C CA . PRO A 1 201 ? -16.894 10.431 14.252 1.00 87.31 201 PRO A CA 1
ATOM 1572 C C . PRO A 1 201 ? -15.671 9.859 13.510 1.00 87.31 201 PRO A C 1
ATOM 1574 O O . PRO A 1 201 ? -14.854 10.594 12.981 1.00 87.31 201 PRO A O 1
ATOM 1577 N N . LEU A 1 202 ? -15.520 8.533 13.470 1.00 91.25 202 LEU A N 1
ATOM 1578 C CA . LEU A 1 202 ? -14.465 7.855 12.719 1.00 91.25 202 LEU A CA 1
ATOM 1579 C C . LEU A 1 202 ? -14.937 7.604 11.286 1.00 91.25 202 LEU A C 1
ATOM 1581 O O . LEU A 1 202 ? -15.877 6.836 11.085 1.00 91.25 202 LEU A O 1
ATOM 1585 N N . ASP A 1 203 ? -14.265 8.184 10.296 1.00 89.56 203 ASP A N 1
ATOM 1586 C CA . ASP A 1 203 ? -14.654 8.135 8.879 1.00 89.56 203 ASP A CA 1
ATOM 1587 C C . ASP A 1 203 ? -14.287 6.814 8.176 1.00 89.56 203 ASP A C 1
ATOM 1589 O O . ASP A 1 203 ? -14.835 6.492 7.115 1.00 89.56 203 ASP A O 1
ATOM 1593 N N . ARG A 1 204 ? -13.391 6.014 8.768 1.00 92.38 204 ARG A N 1
ATOM 1594 C CA . ARG A 1 204 ? -12.920 4.725 8.230 1.00 92.38 204 ARG A CA 1
ATOM 1595 C C . ARG A 1 204 ? -13.266 3.559 9.136 1.00 92.38 204 ARG A C 1
ATOM 1597 O O . ARG A 1 204 ? -13.055 3.615 10.344 1.00 92.38 204 ARG A O 1
ATOM 1604 N N . GLU A 1 205 ? -13.690 2.453 8.523 1.00 92.31 205 GLU A N 1
ATOM 1605 C CA . GLU A 1 205 ? -13.999 1.206 9.241 1.00 92.31 205 GLU A CA 1
ATOM 1606 C C . GLU A 1 205 ? -12.776 0.677 10.002 1.00 92.31 205 GLU A C 1
ATOM 1608 O O . GLU A 1 205 ? -12.881 0.171 11.119 1.00 92.31 205 GLU A O 1
ATOM 1613 N N . PHE A 1 206 ? -11.588 0.859 9.415 1.00 91.88 206 PHE A N 1
ATOM 1614 C CA . PHE A 1 206 ? -10.324 0.495 10.045 1.00 91.88 206 PHE A CA 1
ATOM 1615 C C . PHE A 1 206 ? -10.126 1.181 11.401 1.00 91.88 206 PHE A C 1
ATOM 1617 O O . PHE A 1 206 ? -9.736 0.517 12.355 1.00 91.88 206 PHE A O 1
ATOM 1624 N N . PHE A 1 207 ? -10.413 2.481 11.504 1.00 90.56 207 PHE A N 1
ATOM 1625 C CA . PHE A 1 207 ? -10.186 3.242 12.732 1.00 90.56 207 PHE A CA 1
ATOM 1626 C C . PHE A 1 207 ? -11.053 2.753 13.884 1.00 90.56 207 PHE A C 1
ATOM 1628 O O . PHE A 1 207 ? -10.550 2.578 14.989 1.00 90.56 207 PHE A O 1
ATOM 1635 N N . LYS A 1 208 ? -12.326 2.458 13.613 1.00 88.31 208 LYS A N 1
ATOM 1636 C CA . LYS A 1 208 ? -13.230 1.890 14.614 1.00 88.31 208 LYS A CA 1
ATOM 1637 C C . LYS A 1 208 ? -12.705 0.557 15.138 1.00 88.31 208 LYS A C 1
ATOM 1639 O O . LYS A 1 208 ? -12.476 0.412 16.333 1.00 88.31 208 LYS A O 1
ATOM 1644 N N . SER A 1 209 ? -12.402 -0.375 14.232 1.00 86.06 209 SER A N 1
ATOM 1645 C CA . SER A 1 209 ? -11.860 -1.676 14.630 1.00 86.06 209 SER A CA 1
ATOM 1646 C C . SER A 1 209 ? -10.506 -1.562 15.334 1.00 86.06 209 SER A C 1
ATOM 1648 O O . SER A 1 209 ? -10.198 -2.399 16.177 1.00 86.06 209 SER A O 1
ATOM 1650 N N . PHE A 1 210 ? -9.683 -0.574 14.981 1.00 86.62 210 PHE A N 1
ATOM 1651 C CA . PHE A 1 210 ? -8.393 -0.330 15.618 1.00 86.62 210 PHE A CA 1
ATOM 1652 C C . PHE A 1 210 ? -8.552 0.101 17.083 1.00 86.62 210 PHE A C 1
ATOM 1654 O O . PHE A 1 210 ? -7.841 -0.414 17.949 1.00 86.62 210 PHE A O 1
ATOM 1661 N N . LEU A 1 211 ? -9.492 1.010 17.367 1.00 86.00 211 LEU A N 1
ATOM 1662 C CA . LEU A 1 211 ? -9.788 1.443 18.735 1.00 86.00 211 LEU A CA 1
ATOM 1663 C C . LEU A 1 211 ? -10.415 0.308 19.551 1.00 86.00 211 LEU A C 1
ATOM 1665 O O . LEU A 1 211 ? -9.899 -0.006 20.619 1.00 86.00 211 LEU A O 1
ATOM 1669 N N . ASP A 1 212 ? -11.420 -0.386 19.006 1.00 82.81 212 ASP A N 1
ATOM 1670 C CA . ASP A 1 212 ? -12.093 -1.504 19.686 1.00 82.81 212 ASP A CA 1
ATOM 1671 C C . ASP A 1 212 ? -11.100 -2.608 20.103 1.00 82.81 212 ASP A C 1
ATOM 1673 O O . ASP A 1 212 ? -11.142 -3.124 21.220 1.00 82.81 212 ASP A O 1
ATOM 1677 N N . LEU A 1 213 ? -10.156 -2.959 19.219 1.00 72.56 213 LEU A N 1
ATOM 1678 C CA . LEU A 1 213 ? -9.121 -3.965 19.502 1.00 72.56 213 LEU A CA 1
ATOM 1679 C C . LEU A 1 213 ? -8.075 -3.496 20.511 1.00 72.56 213 LEU A C 1
ATOM 1681 O O . LEU A 1 213 ? -7.438 -4.328 21.156 1.00 72.56 213 LEU A O 1
ATOM 1685 N N . SER A 1 214 ? -7.871 -2.186 20.620 1.00 66.81 214 SER A N 1
ATOM 1686 C CA . SER A 1 214 ? -6.993 -1.618 21.638 1.00 66.81 214 SER A CA 1
ATOM 1687 C C . SER A 1 214 ? -7.643 -1.698 23.023 1.00 66.81 214 SER A C 1
ATOM 1689 O O . SER A 1 214 ? -6.922 -1.783 24.012 1.00 66.81 214 SER A O 1
ATOM 1691 N N . GLU A 1 215 ? -8.976 -1.725 23.110 1.00 68.88 215 GLU A N 1
ATOM 1692 C CA . GLU A 1 215 ? -9.723 -1.799 24.373 1.00 68.88 215 GLU A CA 1
ATOM 1693 C C . GLU A 1 215 ? -10.041 -3.226 24.853 1.00 68.88 215 GLU A C 1
ATOM 1695 O O . GLU A 1 215 ? -10.285 -3.438 26.043 1.00 68.88 215 GLU A O 1
ATOM 1700 N N . ASP A 1 216 ? -10.011 -4.228 23.972 1.00 64.06 216 ASP A N 1
ATOM 1701 C CA . ASP A 1 216 ? -10.229 -5.621 24.374 1.00 64.06 216 ASP A CA 1
ATOM 1702 C C . ASP A 1 216 ? -9.004 -6.195 25.114 1.00 64.06 216 ASP A C 1
ATOM 1704 O O . ASP A 1 216 ? -7.857 -6.031 24.705 1.00 64.06 216 ASP A O 1
ATOM 1708 N N . SER A 1 217 ? -9.243 -6.937 26.201 1.00 49.53 217 SER A N 1
ATOM 1709 C CA . SER A 1 217 ? -8.230 -7.488 27.123 1.00 49.53 217 SER A CA 1
ATOM 1710 C C . SER A 1 217 ? -7.460 -8.701 26.565 1.00 49.53 217 SER A C 1
ATOM 1712 O O . SER A 1 217 ? -6.744 -9.386 27.302 1.00 49.53 217 SER A O 1
ATOM 1714 N N . GLN A 1 218 ? -7.593 -8.995 25.267 1.00 49.41 218 GLN A N 1
ATOM 1715 C CA . GLN A 1 218 ? -6.882 -10.071 24.566 1.00 49.41 218 GLN A CA 1
ATOM 1716 C C . GLN A 1 218 ? -5.860 -9.615 23.490 1.00 49.41 218 GLN A C 1
ATOM 1718 O O . GLN A 1 218 ? -5.646 -10.357 22.523 1.00 49.41 218 GLN A O 1
ATOM 1723 N N . PRO A 1 219 ? -5.143 -8.474 23.576 1.00 49.81 219 PRO A N 1
ATOM 1724 C CA . PRO A 1 219 ? -4.411 -7.953 22.429 1.00 49.81 219 PRO A CA 1
ATOM 1725 C C . PRO A 1 219 ? -2.957 -8.454 22.420 1.00 49.81 219 PRO A C 1
ATOM 1727 O O . PRO A 1 219 ? -2.016 -7.673 22.321 1.00 49.81 219 PRO A O 1
ATOM 1730 N N . LYS A 1 220 ? -2.719 -9.772 22.493 1.00 48.12 220 LYS A N 1
ATOM 1731 C CA . LYS A 1 220 ? -1.333 -10.299 22.465 1.00 48.12 220 LYS A CA 1
ATOM 1732 C C . LYS A 1 220 ? -0.642 -10.116 21.106 1.00 48.12 220 LYS A C 1
ATOM 1734 O O . LYS A 1 220 ? 0.582 -10.093 21.049 1.00 48.12 220 LYS A O 1
ATOM 1739 N N . PHE A 1 221 ? -1.409 -9.972 20.022 1.00 46.25 221 PHE A N 1
ATOM 1740 C CA . PHE A 1 221 ? -0.875 -9.801 18.663 1.00 46.25 221 PHE A CA 1
ATOM 1741 C C . PHE A 1 221 ? -0.841 -8.343 18.182 1.00 46.25 221 PHE A C 1
ATOM 1743 O O . PHE A 1 221 ? 0.063 -7.984 17.433 1.00 46.25 221 PHE A O 1
ATOM 1750 N N . PHE A 1 222 ? -1.778 -7.495 18.618 1.00 48.47 222 PHE A N 1
ATOM 1751 C CA . PHE A 1 222 ? -1.898 -6.117 18.118 1.00 48.47 222 PHE A CA 1
ATOM 1752 C C . PHE A 1 222 ? -0.845 -5.180 18.721 1.00 48.47 222 PHE A C 1
ATOM 1754 O O . PHE A 1 222 ? -0.171 -4.457 17.989 1.00 48.47 222 PHE A O 1
ATOM 1761 N N . ALA A 1 223 ? -0.625 -5.261 20.038 1.00 45.78 223 ALA A N 1
ATOM 1762 C CA . ALA A 1 223 ? 0.345 -4.414 20.729 1.00 45.78 223 ALA A CA 1
ATOM 1763 C C . ALA A 1 223 ? 1.794 -4.680 20.283 1.00 45.78 223 ALA A C 1
ATOM 1765 O O . ALA A 1 223 ? 2.575 -3.744 20.144 1.00 45.78 223 ALA A O 1
ATOM 1766 N N . LEU A 1 224 ? 2.150 -5.936 19.984 1.00 45.03 224 LEU A N 1
ATOM 1767 C CA . LEU A 1 224 ? 3.489 -6.302 19.500 1.00 45.03 224 LEU A CA 1
ATOM 1768 C C . LEU A 1 224 ? 3.764 -5.807 18.071 1.00 45.03 224 LEU A C 1
ATOM 1770 O O . LEU A 1 224 ? 4.905 -5.470 17.753 1.00 45.03 224 LEU A O 1
ATOM 1774 N N . PHE A 1 225 ? 2.733 -5.745 17.223 1.00 49.66 225 PHE A N 1
ATOM 1775 C CA . PHE A 1 225 ? 2.865 -5.278 15.843 1.00 49.66 225 PHE A CA 1
ATOM 1776 C C . PHE A 1 225 ? 2.943 -3.743 15.785 1.00 49.66 225 PHE A C 1
ATOM 1778 O O . PHE A 1 225 ? 3.860 -3.201 15.173 1.00 49.66 225 PHE A O 1
ATOM 1785 N N . LEU A 1 226 ? 2.084 -3.032 16.528 1.00 49.81 226 LEU A N 1
ATOM 1786 C CA . LEU A 1 226 ? 2.176 -1.573 16.708 1.00 49.81 226 LEU A CA 1
ATOM 1787 C C . LEU A 1 226 ? 3.505 -1.137 17.344 1.00 49.81 226 LEU A C 1
ATOM 1789 O O . LEU A 1 226 ? 4.099 -0.154 16.901 1.00 49.81 226 LEU A O 1
ATOM 1793 N N . PHE A 1 227 ? 4.006 -1.896 18.328 1.00 45.94 227 PHE A N 1
ATOM 1794 C CA . PHE A 1 227 ? 5.301 -1.656 18.973 1.00 45.94 227 PHE A CA 1
ATOM 1795 C C . PHE A 1 227 ? 6.468 -1.636 17.976 1.00 45.94 227 PHE A C 1
ATOM 1797 O O . PHE A 1 227 ? 7.371 -0.810 18.108 1.00 45.94 227 PHE A O 1
ATOM 1804 N N . TYR A 1 228 ? 6.461 -2.519 16.973 1.00 44.50 228 TYR A N 1
ATOM 1805 C CA . TYR A 1 228 ? 7.530 -2.570 15.973 1.00 44.50 228 TYR A CA 1
ATOM 1806 C C . TYR A 1 228 ? 7.412 -1.463 14.921 1.00 44.50 228 TYR A C 1
ATOM 1808 O O . TYR A 1 228 ? 8.428 -0.918 14.497 1.00 44.50 228 TYR A O 1
ATOM 1816 N N . LEU A 1 229 ? 6.193 -1.101 14.523 1.00 45.16 229 LEU A N 1
ATOM 1817 C CA . LEU A 1 229 ? 5.970 -0.228 13.368 1.00 45.16 229 LEU A CA 1
ATOM 1818 C C . LEU A 1 229 ? 6.036 1.255 13.715 1.00 45.16 229 LEU A C 1
ATOM 1820 O O . LEU A 1 229 ? 6.621 2.027 12.958 1.00 45.16 229 LEU A O 1
ATOM 1824 N N . ILE A 1 230 ? 5.554 1.659 14.897 1.00 43.06 230 ILE A N 1
ATOM 1825 C CA . ILE A 1 230 ? 5.732 3.047 15.350 1.00 43.06 230 ILE A CA 1
ATOM 1826 C C . ILE A 1 230 ? 7.222 3.341 15.586 1.00 43.06 230 ILE A C 1
ATOM 1828 O O . ILE A 1 230 ? 7.688 4.431 15.281 1.00 43.06 230 ILE A O 1
ATOM 1832 N N . LYS A 1 231 ? 7.997 2.352 16.051 1.00 35.62 231 LYS A N 1
ATOM 1833 C CA . LYS A 1 231 ? 9.439 2.503 16.301 1.00 35.62 231 LYS A CA 1
ATOM 1834 C C . LYS A 1 231 ? 10.305 2.478 15.032 1.00 35.62 231 LYS A C 1
ATOM 1836 O O . LYS A 1 231 ? 11.439 2.927 15.091 1.00 35.62 231 LYS A O 1
ATOM 1841 N N . LEU A 1 232 ? 9.810 1.917 13.926 1.00 34.88 232 LEU A N 1
ATOM 1842 C CA . LEU A 1 232 ? 10.492 1.921 12.621 1.00 34.88 232 LEU A CA 1
ATOM 1843 C C . LEU A 1 232 ? 10.089 3.111 11.737 1.00 34.88 232 LEU A C 1
ATOM 1845 O O . LEU A 1 232 ? 10.785 3.410 10.771 1.00 34.88 232 LEU A O 1
ATOM 1849 N N . SER A 1 233 ? 8.972 3.766 12.064 1.00 38.50 233 SER A N 1
ATOM 1850 C CA . SER A 1 233 ? 8.466 4.957 11.369 1.00 38.50 233 SER A CA 1
ATOM 1851 C C . SER A 1 233 ? 8.949 6.276 11.998 1.00 38.50 233 SER A C 1
ATOM 1853 O O . SER A 1 233 ? 8.595 7.343 11.495 1.00 38.50 233 SER A O 1
ATOM 1855 N N . LEU A 1 234 ? 9.721 6.196 13.092 1.00 35.12 234 LEU A N 1
ATOM 1856 C CA . LEU A 1 234 ? 10.422 7.289 13.782 1.00 35.12 234 LEU A CA 1
ATOM 1857 C C . LEU A 1 234 ? 11.933 7.138 13.610 1.00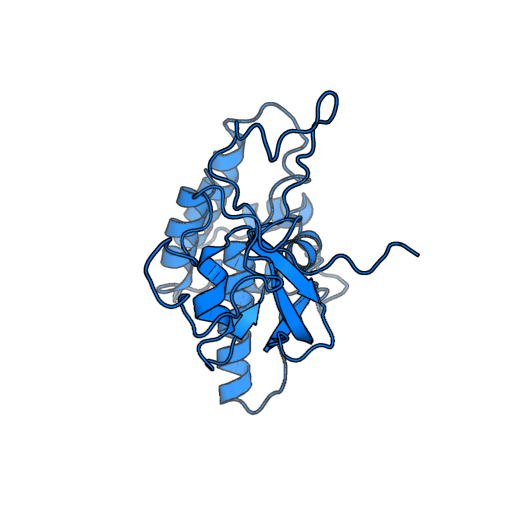 35.12 234 LEU A C 1
ATOM 1859 O O . LEU A 1 234 ? 12.601 8.174 13.407 1.00 35.12 234 LEU A O 1
#

Foldseek 3Di:
DPPQDFFWFAALVCQCVLPVPDADEAEGPLAQLQAQAAPLLLVVLVVLQQDPLSVVLNVLLVVVCVPPDDPCSRPPDTPRQLLVVQQVVQCVVCVVVVHPDGPWFDKDWAWKAAQAADPPFLDCPPQRPQDDPPDQGPPNDDRSDSNRHHDDPDPVRPQQDDPPDPGGPDRHRTMDGDDDPNTRTHMYGNYTDFCPDPPRSGGGVSSVVLSVLSNDPPNPPSSVSSVVVSVVVD